Protein AF-A0AAN9F0C2-F1 (afdb_monomer_lite)

Secondary structure (DSSP, 8-state):
-----TTT---EE---EEEEETTEEEEEEEEETTEEEEEEEEEEEEE-SS-EEEEEE--EEEEETTS-EEEESS--SEEE-TTS-EEEEEEEETTTEEEEEES----SS--GGGGTT-EEEEEPPPPPSS--TT---HHHHHHT---TTTGGGS-TT-GGG-HHHHHHHTT-HHHHHHHHHHHHHHHHHS-S--------S-HHHHHHHHHHH--

Organism: Crotalaria pallida (NCBI:txid3830)

Radius of gyration: 21.46 Å; chains: 1; bounding box: 52×44×52 Å

Sequence (215 aa):
MHVWMGRTIHMEYHNLREVSHHPMIVACHCEGTGWKFWGDSNLKSKFWGRSIQLDPVGTLTLEFDDGEVFEWSKVHGVVLDRNSKTASTLFGKWDESMHFVNGDYSGKGKGHESLSEAHLLWKRSKPPTDPTRYNFTCFAITLNELTPGLKEKLPPTDSRLRPDQRYLENGEFEMANSEKLRLEQRQRQVPITFSISCFVGSEDARERLATTVVF

InterPro domains:
  IPR000648 Oxysterol-binding protein [PF01237] (74-189)
  IPR000648 Oxysterol-binding protein [PTHR10972] (74-189)
  IPR037239 Oxysterol-binding protein superfamily [SSF144000] (19-190)

pLDDT: mean 77.08, std 22.05, range [22.72, 97.44]

Structure (mmCIF, N/CA/C/O backbone):
data_AF-A0AAN9F0C2-F1
#
_entry.id   AF-A0AAN9F0C2-F1
#
loop_
_atom_site.group_PDB
_atom_site.id
_atom_site.type_symbol
_atom_site.label_atom_id
_atom_site.label_alt_id
_atom_site.label_comp_id
_atom_site.label_asym_id
_atom_site.label_entity_id
_atom_site.label_seq_id
_atom_site.pdbx_PDB_ins_code
_atom_site.Cartn_x
_atom_site.Cartn_y
_atom_site.Cartn_z
_atom_site.occupancy
_atom_site.B_iso_or_equiv
_atom_site.auth_seq_id
_atom_site.auth_comp_id
_atom_site.auth_asym_id
_atom_site.auth_atom_id
_atom_site.pdbx_PDB_model_num
ATOM 1 N N . MET A 1 1 ? -17.430 -4.188 -4.008 1.00 25.91 1 MET A N 1
ATOM 2 C CA . MET A 1 1 ? -17.839 -2.807 -4.366 1.00 25.91 1 MET A CA 1
ATOM 3 C C . MET A 1 1 ? -16.783 -2.287 -5.319 1.00 25.91 1 MET A C 1
ATOM 5 O O . MET A 1 1 ? -15.613 -2.330 -4.972 1.00 25.91 1 MET A O 1
ATOM 9 N N . HIS A 1 2 ? -17.188 -1.928 -6.536 1.00 23.70 2 HIS A N 1
ATOM 10 C CA . HIS A 1 2 ? -16.299 -1.634 -7.659 1.00 23.70 2 HIS A CA 1
ATOM 11 C C . HIS A 1 2 ? -15.695 -0.233 -7.493 1.00 23.70 2 HIS A C 1
ATOM 13 O O . HIS A 1 2 ? -16.384 0.760 -7.719 1.00 23.70 2 HIS A O 1
ATOM 19 N N . VAL A 1 3 ? -14.427 -0.137 -7.092 1.00 24.52 3 VAL A N 1
ATOM 20 C CA . VAL A 1 3 ? -13.693 1.134 -7.139 1.00 24.52 3 VAL A CA 1
ATOM 21 C C . VAL A 1 3 ? -13.088 1.253 -8.534 1.00 24.52 3 VAL A C 1
ATOM 23 O O . VAL A 1 3 ? -12.069 0.644 -8.837 1.00 24.52 3 VAL A O 1
ATOM 26 N N . TRP A 1 4 ? -13.752 2.004 -9.412 1.00 22.72 4 TRP A N 1
ATOM 27 C CA . TRP A 1 4 ? -13.227 2.324 -10.736 1.00 22.72 4 TRP A CA 1
ATOM 28 C C . TRP A 1 4 ? -12.224 3.475 -10.613 1.00 22.72 4 TRP A C 1
ATOM 30 O O . TRP A 1 4 ? -12.612 4.619 -10.387 1.00 22.72 4 TRP A O 1
ATOM 40 N N . MET A 1 5 ? -10.937 3.198 -10.810 1.00 26.45 5 MET A N 1
ATOM 41 C CA . MET A 1 5 ? -9.984 4.219 -11.251 1.00 26.45 5 MET A CA 1
ATOM 42 C C . MET A 1 5 ? -9.376 3.818 -12.591 1.00 26.45 5 MET A C 1
ATOM 44 O O . MET A 1 5 ? -9.261 2.637 -12.910 1.00 26.45 5 MET A O 1
ATOM 48 N N . GLY A 1 6 ? -9.094 4.844 -13.398 1.00 27.98 6 GLY A N 1
ATOM 49 C CA . GLY A 1 6 ? -8.766 4.773 -14.818 1.00 27.98 6 GLY A CA 1
ATOM 50 C C . GLY A 1 6 ? -7.901 3.576 -15.208 1.00 27.98 6 GLY A C 1
ATOM 51 O O . GLY A 1 6 ? -6.781 3.439 -14.737 1.00 27.98 6 GLY A O 1
ATOM 52 N N . ARG A 1 7 ? -8.451 2.771 -16.128 1.00 24.88 7 ARG A N 1
ATOM 53 C CA . ARG A 1 7 ? -7.881 1.543 -16.705 1.00 24.88 7 ARG A CA 1
ATOM 54 C C . ARG A 1 7 ? -7.630 0.440 -15.662 1.00 24.88 7 ARG A C 1
ATOM 56 O O . ARG A 1 7 ? -6.527 0.241 -15.183 1.00 24.88 7 ARG A O 1
ATOM 63 N N . THR A 1 8 ? -8.715 -0.285 -15.384 1.00 25.94 8 THR A N 1
ATOM 64 C CA . THR A 1 8 ? -8.767 -1.691 -14.942 1.00 25.94 8 THR A CA 1
ATOM 65 C C . THR A 1 8 ? -7.824 -2.080 -13.801 1.00 25.94 8 THR A C 1
ATOM 67 O O . THR A 1 8 ? -6.959 -2.932 -13.960 1.00 25.94 8 THR A O 1
ATOM 70 N N . ILE A 1 9 ? -8.042 -1.521 -12.610 1.00 28.14 9 ILE A N 1
ATOM 71 C CA . ILE A 1 9 ? -7.587 -2.154 -11.367 1.00 28.14 9 ILE A CA 1
ATOM 72 C C . ILE A 1 9 ? -8.821 -2.420 -10.515 1.00 28.14 9 ILE A C 1
ATOM 74 O O . ILE A 1 9 ? -9.332 -1.550 -9.813 1.00 28.14 9 ILE A O 1
ATOM 78 N N . HIS A 1 10 ? -9.323 -3.642 -10.624 1.00 26.38 10 HIS A N 1
ATOM 79 C CA . HIS A 1 10 ? -10.374 -4.157 -9.768 1.00 26.38 10 HIS A CA 1
ATOM 80 C C . HIS A 1 10 ? -9.726 -4.630 -8.461 1.00 26.38 10 HIS A C 1
ATOM 82 O O . HIS A 1 10 ? -9.402 -5.799 -8.328 1.00 26.38 10 HIS A O 1
ATOM 88 N N . MET A 1 11 ? -9.455 -3.719 -7.517 1.00 32.12 11 MET A N 1
ATOM 89 C CA . MET A 1 11 ? -8.943 -4.128 -6.203 1.00 32.12 11 MET A CA 1
ATOM 90 C C . MET A 1 11 ? -10.105 -4.543 -5.312 1.00 32.12 11 MET A C 1
ATOM 92 O O . MET A 1 11 ? -10.707 -3.721 -4.619 1.00 32.12 11 MET A O 1
ATOM 96 N N . GLU A 1 12 ? -10.419 -5.832 -5.313 1.00 33.75 12 GLU A N 1
ATOM 97 C CA . GLU A 1 12 ? -11.108 -6.412 -4.173 1.00 33.75 12 GLU A CA 1
ATOM 98 C C . GLU A 1 12 ? -10.042 -6.695 -3.110 1.00 33.75 12 GLU A C 1
ATOM 100 O O . GLU A 1 12 ? -9.182 -7.554 -3.280 1.00 33.75 12 GLU A O 1
ATOM 105 N N . TYR A 1 13 ? -10.039 -5.907 -2.029 1.00 39.66 13 TYR A N 1
ATOM 106 C CA . TYR A 1 13 ? -9.188 -6.158 -0.864 1.00 39.66 13 TYR A CA 1
ATOM 107 C C . TYR A 1 13 ? -9.582 -7.507 -0.273 1.00 39.66 13 TYR A C 1
ATOM 109 O O . TYR A 1 13 ? -10.511 -7.581 0.531 1.00 39.66 13 TYR A O 1
ATOM 117 N N . HIS A 1 14 ? -8.936 -8.579 -0.721 1.00 40.09 14 HIS A N 1
ATOM 118 C CA . HIS A 1 14 ? -9.373 -9.909 -0.346 1.00 40.09 14 HIS A CA 1
ATOM 119 C C . HIS A 1 14 ? -8.949 -10.267 1.069 1.00 40.09 14 HIS A C 1
ATOM 121 O O . HIS A 1 14 ? -9.809 -10.760 1.783 1.00 40.09 14 HIS A O 1
ATOM 127 N N . ASN A 1 15 ? -7.749 -9.934 1.564 1.00 51.88 15 ASN A N 1
ATOM 128 C CA . ASN A 1 15 ? -7.418 -10.181 2.979 1.00 51.88 15 ASN A CA 1
ATOM 129 C C . ASN A 1 15 ? -6.206 -9.365 3.475 1.00 51.88 15 ASN A C 1
ATOM 131 O O . ASN A 1 15 ? -5.077 -9.831 3.370 1.00 51.88 15 ASN A O 1
ATOM 135 N N . LEU A 1 16 ? -6.420 -8.186 4.072 1.00 51.66 16 LEU A N 1
ATOM 136 C CA . LEU A 1 16 ? -5.431 -7.550 4.962 1.00 51.66 16 LEU A CA 1
ATOM 137 C C . LEU A 1 16 ? -5.718 -7.990 6.398 1.00 51.66 16 LEU A C 1
ATOM 139 O O . LEU A 1 16 ? -6.805 -7.716 6.910 1.00 51.66 16 LEU A O 1
ATOM 143 N N . ARG A 1 17 ? -4.783 -8.691 7.046 1.00 57.16 17 ARG A N 1
ATOM 144 C CA . ARG A 1 17 ? -4.973 -9.204 8.414 1.00 57.16 17 ARG A CA 1
ATOM 145 C C . ARG A 1 17 ? -3.691 -9.130 9.229 1.00 57.16 17 ARG A C 1
ATOM 147 O O . ARG A 1 17 ? -2.612 -9.424 8.726 1.00 57.16 17 ARG A O 1
ATOM 154 N N . GLU A 1 18 ? -3.834 -8.796 10.505 1.00 65.25 18 GLU A N 1
ATOM 155 C CA . GLU A 1 18 ? -2.810 -9.075 11.513 1.00 65.25 18 GLU A CA 1
ATOM 156 C C . GLU A 1 18 ? -2.773 -10.593 11.746 1.00 65.25 18 GLU A C 1
ATOM 158 O O . GLU A 1 18 ? -3.797 -11.197 12.070 1.00 65.25 18 GLU A O 1
ATOM 163 N N . VAL A 1 19 ? -1.614 -11.210 11.514 1.00 60.88 19 VAL A N 1
ATOM 164 C CA . VAL A 1 19 ? -1.396 -12.663 11.639 1.00 60.88 19 VAL A CA 1
ATOM 165 C C . VAL A 1 19 ? -0.535 -13.026 12.847 1.00 60.88 19 VAL A C 1
ATOM 167 O O . VAL A 1 19 ? -0.581 -14.162 13.305 1.00 60.88 19 VAL A O 1
ATOM 170 N N . SER A 1 20 ? 0.212 -12.065 13.393 1.00 59.06 20 SER A N 1
ATOM 171 C CA . SER A 1 20 ? 0.917 -12.204 14.666 1.00 59.06 20 SER A CA 1
ATOM 172 C C . SER A 1 20 ? 0.945 -10.866 15.392 1.00 59.06 20 SER A C 1
ATOM 174 O O . SER A 1 20 ? 1.029 -9.818 14.753 1.00 59.06 20 SER A O 1
ATOM 176 N N . HIS A 1 21 ? 0.860 -10.917 16.721 1.00 61.59 21 HIS A N 1
ATOM 177 C CA . HIS A 1 21 ? 0.874 -9.742 17.590 1.00 61.59 21 HIS A CA 1
ATOM 178 C C . HIS A 1 21 ? 2.271 -9.487 18.187 1.00 61.59 21 HIS A C 1
ATOM 180 O O . HIS A 1 21 ? 2.620 -8.355 18.510 1.00 61.59 21 HIS A O 1
ATOM 186 N N . HIS A 1 22 ? 3.085 -10.535 18.364 1.00 64.75 22 HIS A N 1
ATOM 187 C CA . HIS A 1 22 ? 4.411 -10.468 18.993 1.00 64.75 22 HIS A CA 1
ATOM 188 C C . HIS A 1 22 ? 5.385 -11.428 18.285 1.00 64.75 22 HIS A C 1
ATOM 190 O O . HIS A 1 22 ? 5.549 -12.562 18.729 1.00 64.75 22 HIS A O 1
ATOM 196 N N . PRO A 1 23 ? 6.062 -10.995 17.206 1.00 67.25 23 PRO A N 1
ATOM 197 C CA . PRO A 1 23 ? 6.067 -9.640 16.644 1.00 67.25 23 PRO A CA 1
ATOM 198 C C . PRO A 1 23 ? 4.796 -9.308 15.844 1.00 67.25 23 PRO A C 1
ATOM 200 O O . PRO A 1 23 ? 4.126 -10.204 15.349 1.00 67.25 23 PRO A O 1
ATOM 203 N N . MET A 1 24 ? 4.490 -8.018 15.683 1.00 70.12 24 MET A N 1
ATOM 204 C CA . MET A 1 24 ? 3.384 -7.557 14.835 1.00 70.12 24 MET A CA 1
ATOM 205 C C . MET A 1 24 ? 3.662 -7.897 13.367 1.00 70.12 24 MET A C 1
ATOM 207 O O . MET A 1 24 ? 4.549 -7.305 12.755 1.00 70.12 24 MET A O 1
ATOM 211 N N . ILE A 1 25 ? 2.904 -8.828 12.795 1.00 75.25 25 ILE A N 1
ATOM 212 C CA . ILE A 1 25 ? 3.009 -9.205 11.382 1.00 75.25 25 ILE A CA 1
ATOM 213 C C . ILE A 1 25 ? 1.648 -9.008 10.733 1.00 75.25 25 ILE A C 1
ATOM 215 O O . ILE A 1 25 ? 0.633 -9.513 11.216 1.00 75.25 25 ILE A O 1
ATOM 219 N N . VAL A 1 26 ? 1.641 -8.284 9.619 1.00 77.88 26 VAL A N 1
ATOM 220 C CA . VAL A 1 26 ? 0.474 -8.101 8.761 1.00 77.88 26 VAL A CA 1
ATOM 221 C C . VAL A 1 26 ? 0.713 -8.856 7.465 1.00 77.88 26 VAL A C 1
ATOM 223 O O . VAL A 1 26 ? 1.760 -8.697 6.848 1.00 77.88 26 VAL A O 1
ATOM 226 N N . ALA A 1 27 ? -0.263 -9.650 7.043 1.00 79.19 27 ALA A N 1
ATOM 227 C CA . ALA A 1 27 ? -0.275 -10.283 5.732 1.00 79.19 27 ALA A CA 1
ATOM 228 C C . ALA A 1 27 ? -1.315 -9.604 4.837 1.00 79.19 27 ALA A C 1
ATOM 230 O O . ALA A 1 27 ? -2.378 -9.177 5.307 1.00 79.19 27 ALA A O 1
ATOM 231 N N . CYS A 1 28 ? -1.008 -9.515 3.547 1.00 82.31 28 CYS A N 1
ATOM 232 C CA . CYS A 1 28 ? -1.902 -8.989 2.530 1.00 82.31 28 CYS A CA 1
ATOM 233 C C . CYS A 1 28 ? -1.986 -9.931 1.330 1.00 82.31 28 CYS A C 1
ATOM 235 O O . CYS A 1 28 ? -1.020 -10.608 0.978 1.00 82.31 28 CYS A O 1
ATOM 237 N N . HIS A 1 29 ? -3.161 -9.952 0.711 1.00 82.94 29 HIS A N 1
ATOM 238 C CA . HIS A 1 29 ? -3.404 -10.622 -0.555 1.00 82.94 29 HIS A CA 1
ATOM 239 C C . HIS A 1 29 ? -4.426 -9.821 -1.359 1.00 82.94 29 HIS A C 1
ATOM 241 O O . HIS A 1 29 ? -5.515 -9.506 -0.859 1.00 82.94 29 HIS A O 1
ATOM 247 N N . CYS A 1 30 ? -4.059 -9.502 -2.593 1.00 84.00 30 CYS A N 1
ATOM 248 C CA . CYS A 1 30 ? -4.835 -8.730 -3.546 1.00 84.00 30 CYS A CA 1
ATOM 249 C C . CYS A 1 30 ? -4.768 -9.427 -4.903 1.00 84.00 30 CYS A C 1
ATOM 251 O O . CYS A 1 30 ? -3.703 -9.856 -5.334 1.00 84.00 30 CYS A O 1
ATOM 253 N N . GLU A 1 31 ? -5.891 -9.486 -5.600 1.00 83.31 31 GLU A N 1
ATOM 254 C CA . GLU A 1 31 ? -5.949 -9.972 -6.976 1.00 83.31 31 GLU A CA 1
ATOM 255 C C . GLU A 1 31 ? -6.538 -8.875 -7.852 1.00 83.31 31 GLU A C 1
ATOM 257 O O . GLU A 1 31 ? -7.359 -8.071 -7.399 1.00 83.31 31 GLU A O 1
ATOM 262 N N . GLY A 1 32 ? -6.114 -8.839 -9.107 1.00 86.25 32 GLY A N 1
ATOM 263 C CA . GLY A 1 32 ? -6.699 -7.991 -10.127 1.00 86.25 32 GLY A CA 1
ATOM 264 C C . GLY A 1 32 ? -6.694 -8.686 -11.480 1.00 86.25 32 GLY A C 1
ATOM 265 O O . GLY A 1 32 ? -6.323 -9.846 -11.621 1.00 86.25 32 GLY A O 1
ATOM 266 N N . THR A 1 33 ? -7.144 -7.976 -12.509 1.00 90.62 33 THR A N 1
ATOM 267 C CA . THR A 1 33 ? -7.162 -8.525 -13.867 1.00 90.62 33 THR A CA 1
ATOM 268 C C . THR A 1 33 ? -5.733 -8.690 -14.379 1.00 90.62 33 THR A C 1
ATOM 270 O O . THR A 1 33 ? -5.067 -7.686 -14.628 1.00 90.62 33 THR A O 1
ATOM 273 N N . GLY A 1 34 ? -5.281 -9.931 -14.568 1.00 92.00 34 GLY A N 1
ATOM 274 C CA . GLY A 1 34 ? -3.953 -10.223 -15.107 1.00 92.00 34 GLY A CA 1
ATOM 275 C C . GLY A 1 34 ? -2.844 -10.385 -14.069 1.00 92.00 34 GLY A C 1
ATOM 276 O O . GLY A 1 34 ? -1.694 -10.544 -14.473 1.00 92.00 34 GLY A O 1
ATOM 277 N N . TRP A 1 35 ? -3.140 -10.251 -12.769 1.00 91.38 35 TRP A N 1
ATOM 278 C CA . TRP A 1 35 ? -2.108 -10.256 -11.733 1.00 91.38 35 TRP A CA 1
ATOM 279 C C . TRP A 1 35 ? -2.625 -10.632 -10.340 1.00 91.38 35 TRP A C 1
ATOM 281 O O . TRP A 1 35 ? -3.773 -10.367 -9.970 1.00 91.38 35 TRP A O 1
ATOM 291 N N . LYS A 1 36 ? -1.717 -11.172 -9.528 1.00 90.88 36 LYS A N 1
ATOM 292 C CA . LYS A 1 36 ? -1.890 -11.455 -8.101 1.00 90.88 36 LYS A CA 1
ATOM 293 C C . LYS A 1 36 ? -0.747 -10.834 -7.318 1.00 90.88 36 LYS A C 1
ATOM 295 O O . LYS A 1 36 ? 0.401 -10.870 -7.743 1.00 90.88 36 LYS A O 1
ATOM 300 N N . PHE A 1 37 ? -1.061 -10.266 -6.166 1.00 90.25 37 PHE A N 1
ATOM 301 C CA . PHE A 1 37 ? -0.097 -9.622 -5.288 1.00 90.25 37 PHE A CA 1
ATOM 302 C C . PHE A 1 37 ? -0.299 -10.097 -3.858 1.00 90.25 37 PHE A C 1
ATOM 304 O O . PHE A 1 37 ? -1.412 -10.055 -3.328 1.00 90.25 37 PHE A O 1
ATOM 311 N N . TRP A 1 38 ? 0.779 -10.490 -3.198 1.00 90.44 38 TRP A N 1
ATOM 312 C CA . TRP A 1 38 ? 0.740 -10.845 -1.788 1.00 90.44 38 TRP A CA 1
ATOM 313 C C . TRP A 1 38 ? 2.047 -10.500 -1.100 1.00 90.44 38 TRP A C 1
ATOM 315 O O . TRP A 1 38 ? 3.073 -10.243 -1.724 1.00 90.44 38 TRP A O 1
ATOM 325 N N . GLY A 1 39 ? 1.999 -10.489 0.222 1.00 88.19 39 GLY A N 1
ATOM 326 C CA . GLY A 1 39 ? 3.192 -10.304 1.021 1.00 88.19 39 GLY A CA 1
ATOM 327 C C . GLY A 1 39 ? 2.876 -10.193 2.494 1.00 88.19 39 GLY A C 1
ATOM 328 O O . GLY A 1 39 ? 1.743 -9.904 2.899 1.00 88.19 39 GLY A O 1
ATOM 329 N N . ASP A 1 40 ? 3.905 -10.412 3.288 1.00 83.00 40 ASP A N 1
ATOM 330 C CA . ASP A 1 40 ? 3.922 -10.130 4.710 1.00 83.00 40 ASP A CA 1
ATOM 331 C C . ASP A 1 40 ? 4.740 -8.866 4.985 1.00 83.00 40 ASP A C 1
ATOM 333 O O . ASP A 1 40 ? 5.637 -8.489 4.230 1.00 83.00 40 ASP A O 1
ATOM 337 N N . SER A 1 41 ? 4.404 -8.178 6.070 1.00 80.38 41 SER A N 1
ATOM 338 C CA . SER A 1 41 ? 5.172 -7.045 6.559 1.00 80.38 41 SER A CA 1
ATOM 339 C C . SER A 1 41 ? 5.127 -6.984 8.079 1.00 80.38 41 SER A C 1
ATOM 341 O O . SER A 1 41 ? 4.071 -7.023 8.709 1.00 80.38 41 SER A O 1
ATOM 343 N N . ASN A 1 42 ? 6.300 -6.784 8.659 1.00 84.81 42 ASN A N 1
ATOM 344 C CA . ASN A 1 42 ? 6.546 -6.397 10.037 1.00 84.81 42 ASN A CA 1
ATOM 345 C C . ASN A 1 42 ? 7.172 -4.994 10.041 1.00 84.81 42 ASN A C 1
ATOM 347 O O . ASN A 1 42 ? 7.920 -4.641 9.131 1.00 84.81 42 ASN A O 1
ATOM 351 N N . LEU A 1 43 ? 6.888 -4.187 11.059 1.00 85.88 43 LEU A N 1
ATOM 352 C CA . LEU A 1 43 ? 7.473 -2.859 11.213 1.00 85.88 43 LEU A CA 1
ATOM 353 C C . LEU A 1 43 ? 8.393 -2.839 12.430 1.00 85.88 43 LEU A C 1
ATOM 355 O O . LEU A 1 43 ? 7.935 -2.831 13.572 1.00 85.88 43 LEU A O 1
ATOM 359 N N . LYS A 1 44 ? 9.706 -2.789 12.194 1.00 88.75 44 LYS A N 1
ATOM 360 C CA . LYS A 1 44 ? 10.677 -2.601 13.275 1.00 88.75 44 LYS A CA 1
ATOM 361 C C . LYS A 1 44 ? 10.862 -1.112 13.527 1.00 88.75 44 LYS A C 1
ATOM 363 O O . LYS A 1 44 ? 11.131 -0.352 12.604 1.00 88.75 44 LYS A O 1
ATOM 368 N N . SER A 1 45 ? 10.738 -0.692 14.782 1.00 90.69 45 SER A N 1
ATOM 369 C CA . SER A 1 45 ? 10.942 0.703 15.176 1.00 90.69 45 SER A CA 1
ATOM 370 C C . SER A 1 45 ? 12.160 0.858 16.080 1.00 90.69 45 SER A C 1
ATOM 372 O O . SER A 1 45 ? 12.296 0.118 17.056 1.00 90.69 45 SER A O 1
ATOM 374 N N . LYS A 1 46 ? 12.998 1.865 15.821 1.00 93.88 46 LYS A N 1
ATOM 375 C CA . LYS A 1 46 ? 14.109 2.250 16.700 1.00 93.88 46 LYS A CA 1
ATOM 376 C C . LYS A 1 46 ? 14.080 3.746 16.985 1.00 93.88 46 LYS A C 1
ATOM 378 O O . LYS A 1 46 ? 14.134 4.562 16.070 1.00 93.88 46 LYS A O 1
ATOM 383 N N . PHE A 1 47 ? 14.017 4.109 18.263 1.00 94.19 47 PHE A N 1
ATOM 384 C CA . PHE A 1 47 ? 14.067 5.504 18.691 1.00 94.19 47 PHE A CA 1
ATOM 385 C C . PHE A 1 47 ? 15.511 5.955 18.929 1.00 94.19 47 PHE A C 1
ATOM 387 O O . PHE A 1 47 ? 16.251 5.339 19.692 1.00 94.19 47 PHE A O 1
ATOM 394 N N . TRP A 1 48 ? 15.892 7.058 18.292 1.00 93.06 48 TRP A N 1
ATOM 395 C CA . TRP A 1 48 ? 17.221 7.672 18.349 1.00 93.06 48 TRP A CA 1
ATOM 396 C C . TRP A 1 48 ? 17.203 9.014 19.107 1.00 93.06 48 TRP A C 1
ATOM 398 O O . TRP A 1 48 ? 17.982 9.921 18.821 1.00 93.06 48 TRP A O 1
ATOM 408 N N . GLY A 1 49 ? 16.262 9.196 20.038 1.00 95.19 49 GLY A N 1
ATOM 409 C CA . GLY A 1 49 ? 16.117 10.412 20.846 1.00 95.19 49 GLY A CA 1
ATOM 410 C C . GLY A 1 49 ? 15.374 11.552 20.143 1.00 95.19 49 GLY A C 1
ATOM 411 O O . GLY A 1 49 ? 14.433 12.107 20.699 1.00 95.19 49 GLY A O 1
ATOM 412 N N . ARG A 1 50 ? 15.762 11.906 18.912 1.00 96.06 50 ARG A N 1
ATOM 413 C CA . ARG A 1 50 ? 15.079 12.950 18.111 1.00 96.06 50 ARG A CA 1
ATOM 414 C C . ARG A 1 50 ? 14.299 12.412 16.918 1.00 96.06 50 ARG A C 1
ATOM 416 O O . ARG A 1 50 ? 13.534 13.147 16.302 1.00 96.06 50 ARG A O 1
ATOM 423 N N . SER A 1 51 ? 14.505 11.149 16.573 1.00 96.62 51 SER A N 1
ATOM 424 C CA . SER A 1 51 ? 13.905 10.527 15.398 1.00 96.62 51 SER A CA 1
ATOM 425 C C . SER A 1 51 ? 13.521 9.094 15.718 1.00 96.62 51 SER A C 1
ATOM 427 O O . SER A 1 51 ? 14.173 8.433 16.528 1.00 96.62 51 SER A O 1
ATOM 429 N N . ILE A 1 52 ? 12.463 8.616 15.075 1.00 95.56 52 ILE A N 1
ATOM 430 C CA . ILE A 1 52 ? 12.081 7.208 15.084 1.00 95.56 52 ILE A CA 1
ATOM 431 C C . ILE A 1 52 ? 12.398 6.674 13.693 1.00 95.56 52 ILE A C 1
ATOM 433 O O . ILE A 1 52 ? 11.887 7.185 12.700 1.00 95.56 52 ILE A O 1
ATOM 437 N N . GLN A 1 53 ? 13.268 5.675 13.629 1.00 93.75 53 GLN A N 1
ATOM 438 C CA . GLN A 1 53 ? 13.493 4.893 12.425 1.00 93.75 53 GLN A CA 1
ATOM 439 C C . GLN A 1 53 ? 12.427 3.805 12.359 1.00 93.75 53 GLN A C 1
ATOM 441 O O . GLN A 1 53 ? 12.202 3.109 13.351 1.00 93.75 53 GLN A O 1
ATOM 446 N N . LEU A 1 54 ? 11.776 3.691 11.207 1.00 91.31 54 LEU A N 1
ATOM 447 C CA . LEU A 1 54 ? 10.763 2.690 10.912 1.00 91.31 54 LEU A CA 1
ATOM 448 C C . LEU A 1 54 ? 11.263 1.857 9.733 1.00 91.31 54 LEU A C 1
ATOM 450 O O . LEU A 1 54 ? 11.346 2.362 8.616 1.00 91.31 54 LEU A O 1
ATOM 454 N N . ASP A 1 55 ? 11.612 0.603 9.998 1.00 90.00 55 ASP A N 1
ATOM 455 C CA . ASP A 1 55 ? 12.127 -0.331 9.004 1.00 90.00 55 ASP A CA 1
ATOM 456 C C . ASP A 1 55 ? 11.029 -1.351 8.664 1.00 90.00 55 ASP A C 1
ATOM 458 O O . ASP A 1 55 ? 10.730 -2.223 9.493 1.00 90.00 55 ASP A O 1
ATOM 462 N N . PRO A 1 56 ? 10.397 -1.258 7.479 1.00 88.00 56 PRO A N 1
ATOM 463 C CA . PRO A 1 56 ? 9.522 -2.315 7.002 1.00 88.00 56 PRO A CA 1
ATOM 464 C C . PRO A 1 56 ? 10.369 -3.550 6.677 1.00 88.00 56 PRO A C 1
ATOM 466 O O . PRO A 1 56 ? 11.379 -3.471 5.976 1.00 88.00 56 PRO A O 1
ATOM 469 N N . VAL A 1 57 ? 9.968 -4.695 7.217 1.00 88.62 57 VAL A N 1
ATOM 470 C CA . VAL A 1 57 ? 10.616 -5.990 7.015 1.00 88.62 57 VAL A CA 1
ATOM 471 C C . VAL A 1 57 ? 9.570 -6.953 6.493 1.00 88.62 57 VAL A C 1
ATOM 473 O O . VAL A 1 57 ? 8.585 -7.207 7.175 1.00 88.62 57 VAL A O 1
ATOM 476 N N . GLY A 1 58 ? 9.795 -7.492 5.307 1.00 87.31 58 GLY A N 1
ATOM 477 C CA . GLY A 1 58 ? 8.853 -8.374 4.638 1.00 87.31 58 GLY A CA 1
ATOM 478 C C . GLY A 1 58 ? 9.235 -8.539 3.177 1.00 87.31 58 GLY A C 1
ATOM 479 O O . GLY A 1 58 ? 10.087 -7.796 2.671 1.00 87.31 58 GLY A O 1
ATOM 480 N N . THR A 1 59 ? 8.628 -9.517 2.517 1.00 89.31 59 THR A N 1
ATOM 481 C CA . THR A 1 59 ? 8.788 -9.722 1.076 1.00 89.31 59 THR A CA 1
ATOM 482 C C . THR A 1 59 ? 7.442 -9.525 0.406 1.00 89.31 59 THR A C 1
ATOM 484 O O . THR A 1 59 ? 6.430 -10.066 0.848 1.00 89.31 59 THR A O 1
ATOM 487 N N . LEU A 1 60 ? 7.441 -8.721 -0.651 1.00 91.00 60 LEU A N 1
ATOM 488 C CA . LEU A 1 60 ? 6.291 -8.526 -1.516 1.00 91.00 60 LEU A CA 1
ATOM 489 C C . LEU A 1 60 ? 6.496 -9.335 -2.790 1.00 91.00 60 LEU A C 1
ATOM 491 O O . LEU A 1 60 ? 7.598 -9.336 -3.342 1.00 91.00 60 LEU A O 1
ATOM 495 N N . THR A 1 61 ? 5.429 -9.975 -3.250 1.00 94.06 61 THR A N 1
ATOM 496 C CA . THR A 1 61 ? 5.413 -10.799 -4.453 1.00 94.06 61 THR A CA 1
ATOM 497 C C . THR A 1 61 ? 4.295 -10.333 -5.378 1.00 94.06 61 THR A C 1
ATOM 499 O O . THR A 1 61 ? 3.171 -10.083 -4.939 1.00 94.06 61 THR A O 1
ATOM 502 N N . LEU A 1 62 ? 4.614 -10.212 -6.663 1.00 94.38 62 LEU A N 1
ATOM 503 C CA . LEU A 1 62 ? 3.684 -9.936 -7.751 1.00 94.38 62 LEU A CA 1
ATOM 504 C C . LEU A 1 62 ? 3.839 -11.034 -8.800 1.00 94.38 62 LEU A C 1
ATOM 506 O O . LEU A 1 62 ? 4.934 -11.238 -9.314 1.00 94.38 62 LEU A O 1
ATOM 510 N N . GLU A 1 63 ? 2.748 -11.707 -9.123 1.00 95.06 63 GLU A N 1
ATOM 511 C CA . GLU A 1 63 ? 2.661 -12.715 -10.178 1.00 95.06 63 GLU A CA 1
ATOM 512 C C . GLU A 1 63 ? 1.720 -12.207 -11.268 1.00 95.06 63 GLU A C 1
ATOM 514 O O . GLU A 1 63 ? 0.630 -11.716 -10.964 1.00 95.06 63 GLU A O 1
ATOM 519 N N . PHE A 1 64 ? 2.136 -12.318 -12.526 1.00 95.31 64 PHE A N 1
ATOM 520 C CA . PHE A 1 64 ? 1.295 -12.071 -13.694 1.00 95.31 64 PHE A CA 1
ATOM 521 C C . PHE A 1 64 ? 0.737 -13.386 -14.251 1.00 95.31 64 PHE A C 1
ATOM 523 O O . PHE A 1 64 ? 1.324 -14.453 -14.076 1.00 95.31 64 PHE A O 1
ATOM 530 N N . ASP A 1 65 ? -0.388 -13.314 -14.966 1.00 93.81 65 ASP A N 1
ATOM 531 C CA . ASP A 1 65 ? -1.058 -14.496 -15.540 1.00 93.81 65 ASP A CA 1
ATOM 532 C C . ASP A 1 65 ? -0.207 -15.253 -16.584 1.00 93.81 65 ASP A C 1
ATOM 534 O O . ASP A 1 65 ? -0.500 -16.406 -16.906 1.00 93.81 65 ASP A O 1
ATOM 538 N N . ASP A 1 66 ? 0.840 -14.624 -17.129 1.00 95.56 66 ASP A N 1
ATOM 539 C CA . ASP A 1 66 ? 1.811 -15.255 -18.033 1.00 95.56 66 ASP A CA 1
ATOM 540 C C . ASP A 1 66 ? 2.899 -16.067 -17.301 1.00 95.56 66 ASP A C 1
ATOM 542 O O . ASP A 1 66 ? 3.736 -16.705 -17.946 1.00 95.56 66 ASP A O 1
ATOM 546 N N . GLY A 1 67 ? 2.855 -16.089 -15.967 1.00 93.50 67 GLY A N 1
ATOM 547 C CA . GLY A 1 67 ? 3.783 -16.808 -15.103 1.00 93.50 67 GLY A CA 1
ATOM 548 C C . GLY A 1 67 ? 5.021 -16.005 -14.704 1.00 93.50 67 GLY A C 1
ATOM 549 O O . GLY A 1 67 ? 5.884 -16.555 -14.016 1.00 93.50 67 GLY A O 1
ATOM 550 N N . GLU A 1 68 ? 5.150 -14.734 -15.103 1.00 94.94 68 GLU A N 1
ATOM 551 C CA . GLU A 1 68 ? 6.224 -13.879 -14.596 1.00 94.94 68 GLU A CA 1
ATOM 552 C C . GLU A 1 68 ? 5.994 -13.526 -13.118 1.00 94.94 68 GLU A C 1
ATOM 554 O O . GLU A 1 68 ? 4.938 -13.020 -12.733 1.00 94.94 68 GLU A O 1
ATOM 559 N N . VAL A 1 69 ? 7.011 -13.769 -12.283 1.00 94.75 69 VAL A N 1
ATOM 560 C CA . VAL A 1 69 ? 6.972 -13.514 -10.836 1.00 94.75 69 VAL A CA 1
ATOM 561 C C . VAL A 1 69 ? 8.075 -12.537 -10.444 1.00 94.75 69 VAL A C 1
ATOM 563 O O . VAL A 1 69 ? 9.249 -12.735 -10.760 1.00 94.75 69 VAL A O 1
ATOM 566 N N . PHE A 1 70 ? 7.697 -11.499 -9.704 1.00 93.50 70 PHE A N 1
ATOM 567 C CA . PHE A 1 70 ? 8.586 -10.476 -9.169 1.00 93.50 70 PHE A CA 1
ATOM 568 C C . PHE A 1 70 ? 8.517 -10.480 -7.643 1.00 93.50 70 PHE A C 1
ATOM 570 O O . PHE A 1 70 ? 7.439 -10.345 -7.071 1.00 93.50 70 PHE A O 1
ATOM 577 N N . GLU A 1 71 ? 9.670 -10.572 -6.980 1.00 93.88 71 GLU A N 1
ATOM 578 C CA . GLU A 1 71 ? 9.784 -10.488 -5.520 1.00 93.88 71 GLU A CA 1
ATOM 579 C C . GLU A 1 71 ? 10.706 -9.333 -5.119 1.00 93.88 71 GLU A C 1
ATOM 581 O O . GLU A 1 71 ? 11.779 -9.144 -5.700 1.00 93.88 71 GLU A O 1
ATOM 586 N N . TRP A 1 72 ? 10.312 -8.547 -4.114 1.00 92.56 72 TRP A N 1
ATOM 587 C CA . TRP A 1 72 ? 11.152 -7.463 -3.606 1.00 92.56 72 TRP A CA 1
ATOM 588 C C . TRP A 1 72 ? 10.933 -7.169 -2.120 1.00 92.56 72 TRP A C 1
ATOM 590 O O . TRP A 1 72 ? 9.850 -7.328 -1.564 1.00 92.56 72 TRP A O 1
ATOM 600 N N . SER A 1 73 ? 11.996 -6.678 -1.478 1.00 89.81 73 SER A N 1
ATOM 601 C CA . SER A 1 73 ? 11.983 -6.132 -0.108 1.00 89.81 73 SER A CA 1
ATOM 602 C C . SER A 1 73 ? 12.589 -4.725 -0.026 1.00 89.81 73 SER A C 1
ATOM 604 O O . SER A 1 73 ? 12.537 -4.067 1.013 1.00 89.81 73 SER A O 1
ATOM 606 N N . LYS A 1 74 ? 13.182 -4.242 -1.127 1.00 85.69 74 LYS A N 1
ATOM 607 C CA . LYS A 1 74 ? 13.833 -2.933 -1.243 1.00 85.69 74 LYS A CA 1
ATOM 608 C C . LYS A 1 74 ? 13.570 -2.340 -2.619 1.00 85.69 74 LYS A C 1
ATOM 610 O O . LYS A 1 74 ? 13.383 -3.060 -3.593 1.00 85.69 74 LYS A O 1
ATOM 615 N N . VAL A 1 75 ? 13.581 -1.014 -2.684 1.00 84.75 75 VAL A N 1
ATOM 616 C CA . VAL A 1 75 ? 13.400 -0.272 -3.933 1.00 84.75 75 VAL A CA 1
ATOM 617 C C . VAL A 1 75 ? 14.760 -0.023 -4.577 1.00 84.75 75 VAL A C 1
ATOM 619 O O . VAL A 1 75 ? 15.686 0.456 -3.919 1.00 84.75 75 VAL A O 1
ATOM 622 N N . HIS A 1 76 ? 14.859 -0.311 -5.873 1.00 85.12 76 HIS A N 1
ATOM 623 C CA . HIS A 1 76 ? 16.034 -0.041 -6.697 1.00 85.12 76 HIS A CA 1
ATOM 624 C C . HIS A 1 76 ? 15.692 0.987 -7.780 1.00 85.12 76 HIS A C 1
ATOM 626 O O . HIS A 1 76 ? 14.591 0.989 -8.322 1.00 85.12 76 HIS A O 1
ATOM 632 N N . GLY A 1 77 ? 16.639 1.875 -8.092 1.00 89.19 77 GLY A N 1
ATOM 633 C CA . GLY A 1 77 ? 16.470 2.916 -9.115 1.00 89.19 77 GLY A CA 1
ATOM 634 C C . GLY A 1 77 ? 16.932 2.511 -10.517 1.00 89.19 77 GLY A C 1
ATOM 635 O O . GLY A 1 77 ? 16.981 3.358 -11.398 1.00 89.19 77 GLY A O 1
ATOM 636 N N . VAL A 1 78 ? 17.326 1.256 -10.735 1.00 91.75 78 VAL A N 1
ATOM 637 C CA . VAL A 1 78 ? 17.920 0.789 -11.997 1.00 91.75 78 VAL A CA 1
ATOM 638 C C . VAL A 1 78 ? 17.308 -0.555 -12.372 1.00 91.75 78 VAL A C 1
ATOM 640 O O . VAL A 1 78 ? 17.165 -1.422 -11.512 1.00 91.75 78 VAL A O 1
ATOM 643 N N . VAL A 1 79 ? 16.972 -0.720 -13.649 1.00 92.06 79 VAL A N 1
ATOM 644 C CA . VAL A 1 79 ? 16.527 -1.981 -14.250 1.00 92.06 79 VAL A CA 1
ATOM 645 C C . VAL A 1 79 ? 17.680 -2.550 -15.062 1.00 92.06 79 VAL A C 1
ATOM 647 O O . VAL A 1 79 ? 18.223 -1.874 -15.939 1.00 92.06 79 VAL A O 1
ATOM 650 N N . LEU A 1 80 ? 18.052 -3.791 -14.764 1.00 92.12 80 LEU A N 1
ATOM 651 C CA . LEU A 1 80 ? 19.113 -4.517 -15.452 1.00 92.12 80 LEU A CA 1
ATOM 652 C C . LEU A 1 80 ? 18.510 -5.533 -16.427 1.00 92.12 80 LEU A C 1
ATOM 654 O O . LEU A 1 80 ? 17.455 -6.105 -16.161 1.00 92.12 80 LEU A O 1
ATOM 658 N N . ASP A 1 81 ? 19.188 -5.761 -17.547 1.00 91.50 81 ASP A N 1
ATOM 659 C CA . ASP A 1 81 ? 18.876 -6.854 -18.462 1.00 91.50 81 ASP A CA 1
ATOM 660 C C . ASP A 1 81 ? 19.448 -8.199 -17.966 1.00 91.50 81 ASP A C 1
ATOM 662 O O . ASP A 1 81 ? 20.104 -8.293 -16.925 1.00 91.50 81 ASP A O 1
ATOM 666 N N . ARG A 1 82 ? 19.231 -9.267 -18.746 1.00 91.38 82 ARG A N 1
ATOM 667 C CA . ARG A 1 82 ? 19.730 -10.623 -18.443 1.00 91.38 82 ARG A CA 1
ATOM 668 C C . ARG A 1 82 ? 21.261 -10.723 -18.381 1.00 91.38 82 ARG A C 1
ATOM 670 O O . ARG A 1 82 ? 21.778 -11.687 -17.828 1.00 91.38 82 ARG A O 1
ATOM 677 N N . ASN A 1 83 ? 21.974 -9.751 -18.946 1.00 93.75 83 ASN A N 1
ATOM 678 C CA . ASN A 1 83 ? 23.432 -9.676 -18.966 1.00 93.75 83 ASN A CA 1
ATOM 679 C C . ASN A 1 83 ? 23.973 -8.723 -17.885 1.00 93.75 83 ASN A C 1
ATOM 681 O O . ASN A 1 83 ? 25.146 -8.351 -17.934 1.00 93.75 83 ASN A O 1
ATOM 685 N N . SER A 1 84 ? 23.135 -8.309 -16.926 1.00 91.25 84 SER A N 1
ATOM 686 C CA . SER A 1 84 ? 23.468 -7.338 -15.876 1.00 91.25 84 SER A CA 1
ATOM 687 C C . SER A 1 84 ? 23.862 -5.953 -16.404 1.00 91.25 84 SER A C 1
ATOM 689 O O . SER A 1 84 ? 24.542 -5.195 -15.711 1.00 91.25 84 SER A O 1
ATOM 691 N N . LYS A 1 85 ? 23.443 -5.599 -17.623 1.00 92.44 85 LYS A N 1
ATOM 692 C CA . LYS A 1 85 ? 23.626 -4.259 -18.185 1.00 92.44 85 LYS A CA 1
ATOM 693 C C . LYS A 1 85 ? 22.397 -3.408 -17.885 1.00 92.44 85 LYS A C 1
ATOM 695 O O . LYS A 1 85 ? 21.272 -3.895 -17.948 1.00 92.44 85 LYS A O 1
ATOM 700 N N . THR A 1 86 ? 22.593 -2.124 -17.599 1.00 91.88 86 THR A N 1
ATOM 701 C CA . THR A 1 86 ? 21.480 -1.198 -17.380 1.00 91.88 86 THR A CA 1
ATOM 702 C C . THR A 1 86 ? 20.607 -1.070 -18.623 1.00 91.88 86 THR A C 1
ATOM 704 O O . THR A 1 86 ? 21.024 -0.525 -19.649 1.00 91.88 86 THR A O 1
ATOM 707 N N . ALA A 1 87 ? 19.373 -1.551 -18.503 1.00 92.06 87 ALA A N 1
ATOM 708 C CA . ALA A 1 87 ? 18.330 -1.405 -19.505 1.00 92.06 87 ALA A CA 1
ATOM 709 C C . ALA A 1 87 ? 17.613 -0.059 -19.357 1.00 92.06 87 ALA A C 1
ATOM 711 O O . ALA A 1 87 ? 17.371 0.627 -20.350 1.00 92.06 87 ALA A O 1
ATOM 712 N N . SER A 1 88 ? 17.319 0.349 -18.119 1.00 92.62 88 SER A N 1
ATOM 713 C CA . SER A 1 88 ? 16.637 1.612 -17.827 1.00 92.62 88 SER A CA 1
ATOM 714 C C . SER A 1 88 ? 17.018 2.147 -16.452 1.00 92.62 88 SER A C 1
ATOM 716 O O . SER A 1 88 ? 17.267 1.382 -15.520 1.00 92.62 88 SER A O 1
ATOM 718 N N . THR A 1 89 ? 16.992 3.469 -16.300 1.00 92.56 89 THR A N 1
ATOM 719 C CA . THR A 1 89 ? 17.194 4.138 -15.011 1.00 92.56 89 THR A CA 1
ATOM 720 C C . THR A 1 89 ? 15.924 4.875 -14.594 1.00 92.56 89 THR A C 1
ATOM 722 O O . THR A 1 89 ? 15.360 5.642 -15.375 1.00 92.56 89 THR A O 1
ATOM 725 N N . LEU A 1 90 ? 15.481 4.649 -13.356 1.00 92.81 90 LEU A N 1
ATOM 726 C CA . LEU A 1 90 ? 14.334 5.302 -12.735 1.00 92.81 90 LEU A CA 1
ATOM 727 C C . LEU A 1 90 ? 14.802 6.491 -11.896 1.00 92.81 90 LEU A C 1
ATOM 729 O O . LEU A 1 90 ? 15.784 6.412 -11.158 1.00 92.81 90 LEU A O 1
ATOM 733 N N . PHE A 1 91 ? 14.061 7.590 -11.962 1.00 91.00 91 PHE A N 1
ATOM 734 C CA . PHE A 1 91 ? 14.345 8.790 -11.186 1.00 91.00 91 PHE A CA 1
ATOM 735 C C . PHE A 1 91 ? 13.066 9.574 -10.885 1.00 91.00 91 PHE A C 1
ATOM 737 O O . PHE A 1 91 ? 12.026 9.388 -11.515 1.00 91.00 91 PHE A O 1
ATOM 744 N N . GLY A 1 92 ? 13.139 10.468 -9.903 1.00 91.56 92 GLY A N 1
ATOM 745 C CA . GLY A 1 92 ? 12.012 11.293 -9.484 1.00 91.56 92 GLY A CA 1
ATOM 746 C C . GLY A 1 92 ? 11.933 11.417 -7.972 1.00 91.56 92 GLY A C 1
ATOM 747 O O . GLY A 1 92 ? 12.901 11.140 -7.260 1.00 91.56 92 GLY A O 1
ATOM 748 N N . LYS A 1 93 ? 10.765 11.836 -7.491 1.00 92.94 93 LYS A N 1
ATOM 749 C CA . LYS A 1 93 ? 10.457 11.872 -6.065 1.00 92.94 93 LYS A CA 1
ATOM 750 C C . LYS A 1 93 ? 9.188 11.081 -5.800 1.00 92.94 93 LYS A C 1
ATOM 752 O O . LYS A 1 93 ? 8.166 11.293 -6.455 1.00 92.94 93 LYS A O 1
ATOM 757 N N . TRP A 1 94 ? 9.246 10.216 -4.794 1.00 92.19 94 TRP A N 1
ATOM 758 C CA . TRP A 1 94 ? 8.127 9.375 -4.363 1.00 92.19 94 TRP A CA 1
ATOM 759 C C . TRP A 1 94 ? 6.891 10.189 -3.943 1.00 92.19 94 TRP A C 1
ATOM 761 O O . TRP A 1 94 ? 5.779 9.671 -3.938 1.00 92.19 94 TRP A O 1
ATOM 771 N N . ASP A 1 95 ? 7.067 11.466 -3.598 1.00 93.12 95 ASP A N 1
ATOM 772 C CA . ASP A 1 95 ? 6.012 12.385 -3.189 1.00 93.12 95 ASP A CA 1
ATOM 773 C C . ASP A 1 95 ? 5.515 13.302 -4.325 1.00 93.12 95 ASP A C 1
ATOM 775 O O . ASP A 1 95 ? 4.631 14.128 -4.121 1.00 93.12 95 ASP A O 1
ATOM 779 N N . GLU A 1 96 ? 6.013 13.150 -5.548 1.00 94.56 96 GLU A N 1
ATOM 780 C CA . GLU A 1 96 ? 5.588 13.978 -6.681 1.00 94.56 96 GLU A CA 1
ATOM 781 C C . GLU A 1 96 ? 5.313 13.115 -7.913 1.00 94.56 96 GLU A C 1
ATOM 783 O O . GLU A 1 96 ? 4.174 13.020 -8.381 1.00 94.56 96 GLU A O 1
ATOM 788 N N . SER A 1 97 ? 6.359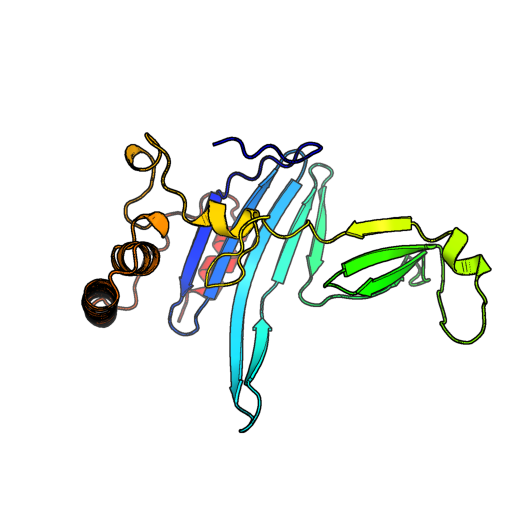 12.486 -8.450 1.00 95.00 97 SER A N 1
ATOM 789 C CA . SER A 1 97 ? 6.297 11.680 -9.668 1.00 95.00 97 SER A CA 1
ATOM 790 C C . SER A 1 97 ? 7.565 10.854 -9.872 1.00 95.00 97 SER A C 1
ATOM 792 O O . SER A 1 97 ? 8.655 11.258 -9.463 1.00 95.00 97 SER A O 1
ATOM 794 N N . MET A 1 98 ? 7.407 9.721 -10.555 1.00 94.44 98 MET A N 1
ATOM 795 C CA . MET A 1 98 ? 8.473 8.811 -10.965 1.00 94.44 98 MET A CA 1
ATOM 796 C C . MET A 1 98 ? 8.517 8.720 -12.486 1.00 94.44 98 MET A C 1
ATOM 798 O O . MET A 1 98 ? 7.480 8.591 -13.140 1.00 94.44 98 MET A O 1
ATOM 802 N N . HIS A 1 99 ? 9.726 8.752 -13.030 1.00 93.38 99 HIS A N 1
ATOM 803 C CA . HIS A 1 99 ? 10.012 8.691 -14.456 1.00 93.38 99 HIS A CA 1
ATOM 804 C C . HIS A 1 99 ? 11.079 7.633 -14.729 1.00 93.38 99 HIS A C 1
ATOM 806 O O . HIS A 1 99 ? 11.824 7.248 -13.823 1.00 93.38 99 HIS A O 1
ATOM 812 N N . PHE A 1 100 ? 11.176 7.194 -15.979 1.00 93.06 100 PHE A N 1
ATOM 813 C CA . PHE A 1 100 ? 12.292 6.382 -16.448 1.00 93.06 100 PHE A CA 1
ATOM 814 C C . PHE A 1 100 ? 12.884 6.924 -17.744 1.00 93.06 100 PHE A C 1
ATOM 816 O O . PHE A 1 100 ? 12.226 7.635 -18.505 1.00 93.06 100 PHE A O 1
ATOM 823 N N . VAL A 1 101 ? 14.137 6.554 -17.984 1.00 92.12 101 VAL A N 1
ATOM 824 C CA . VAL A 1 101 ? 14.840 6.726 -19.256 1.00 92.12 101 VAL A CA 1
ATOM 825 C C . VAL A 1 101 ? 15.544 5.417 -19.608 1.00 92.12 101 VAL A C 1
ATOM 827 O O . VAL A 1 101 ? 15.942 4.663 -18.715 1.00 92.12 101 VAL A O 1
ATOM 830 N N . ASN A 1 102 ? 15.679 5.121 -20.899 1.00 91.00 102 ASN A N 1
ATOM 831 C CA . ASN A 1 102 ? 16.401 3.937 -21.358 1.00 91.00 102 ASN A CA 1
ATOM 832 C C . ASN A 1 102 ? 17.919 4.140 -21.232 1.00 91.00 102 ASN A C 1
ATOM 834 O O . ASN A 1 102 ? 18.443 5.208 -21.542 1.00 91.00 102 ASN A O 1
ATOM 838 N N . GLY A 1 103 ? 18.623 3.094 -20.804 1.00 86.69 103 GLY A N 1
ATOM 839 C CA . GLY A 1 103 ? 20.064 3.095 -20.573 1.00 86.69 103 GLY A CA 1
ATOM 840 C C . GLY A 1 103 ? 20.506 3.726 -19.247 1.00 86.69 103 GLY A C 1
ATOM 841 O O . GLY A 1 103 ? 19.708 3.991 -18.341 1.00 86.69 103 GLY A O 1
ATOM 842 N N . ASP A 1 104 ? 21.821 3.922 -19.132 1.00 79.75 104 ASP A N 1
ATOM 843 C CA . ASP A 1 104 ? 22.474 4.472 -17.943 1.00 79.75 104 ASP A CA 1
ATOM 844 C C . ASP A 1 104 ? 22.280 5.988 -17.829 1.00 79.75 104 ASP A C 1
ATOM 846 O O . ASP A 1 104 ? 22.825 6.772 -18.613 1.00 79.75 104 ASP A O 1
ATOM 850 N N . TYR A 1 105 ? 21.576 6.412 -16.780 1.00 71.00 105 TYR A N 1
ATOM 851 C CA . TYR A 1 105 ? 21.485 7.814 -16.384 1.00 71.00 105 TYR A CA 1
ATOM 852 C C . TYR A 1 105 ? 22.519 8.121 -15.291 1.00 71.00 105 TYR A C 1
ATOM 854 O O . TYR A 1 105 ? 22.214 8.223 -14.102 1.00 71.00 105 TYR A O 1
ATOM 862 N N . SER A 1 106 ? 23.789 8.268 -15.680 1.00 62.88 106 SER A N 1
ATOM 863 C CA . SER A 1 106 ? 24.843 8.736 -14.772 1.00 62.88 106 SER A CA 1
ATOM 864 C C . SER A 1 106 ? 24.774 10.263 -14.652 1.00 62.88 106 SER A C 1
ATOM 866 O O . SER A 1 106 ? 25.364 10.998 -15.449 1.00 62.88 106 SER A O 1
ATOM 868 N N . GLY A 1 107 ? 24.014 10.759 -13.676 1.00 59.09 107 GLY A N 1
ATOM 869 C CA . GLY A 1 107 ? 23.810 12.186 -13.424 1.00 59.09 107 GLY A CA 1
ATOM 870 C C . GLY A 1 107 ? 25.076 12.928 -12.982 1.00 59.09 107 GLY A C 1
ATOM 871 O O . GLY A 1 107 ? 25.219 13.236 -11.806 1.00 59.09 107 GLY A O 1
ATOM 872 N N . LYS A 1 108 ? 25.977 13.243 -13.920 1.00 47.44 108 LYS A N 1
ATOM 873 C CA . LYS A 1 108 ? 26.963 14.337 -13.857 1.00 47.44 108 LYS A CA 1
ATOM 874 C C . LYS A 1 108 ? 27.297 14.785 -15.289 1.00 47.44 108 LYS A C 1
ATOM 876 O O . LYS A 1 108 ? 28.266 14.317 -15.870 1.00 47.44 108 LYS A O 1
ATOM 881 N N . GLY A 1 109 ? 26.492 15.680 -15.868 1.00 51.69 109 GLY A N 1
ATOM 882 C CA . GLY A 1 109 ? 26.935 16.485 -17.021 1.00 51.69 109 GLY A CA 1
ATOM 883 C C . GLY A 1 109 ? 26.188 16.351 -18.352 1.00 51.69 109 GLY A C 1
ATOM 884 O O . GLY A 1 109 ? 26.632 16.963 -19.317 1.00 51.69 109 GLY A O 1
ATOM 885 N N . LYS A 1 110 ? 25.062 15.634 -18.447 1.00 53.34 110 LYS A N 1
ATOM 886 C CA . LYS A 1 110 ? 24.215 15.686 -19.654 1.00 53.34 110 LYS A CA 1
ATOM 887 C C . LYS A 1 110 ? 23.024 16.606 -19.408 1.00 53.34 110 LYS A C 1
ATOM 889 O O . LYS A 1 110 ? 22.229 16.367 -18.506 1.00 53.34 110 LYS A O 1
ATOM 894 N N . GLY A 1 111 ? 22.999 17.712 -20.150 1.00 49.72 111 GLY A N 1
ATOM 895 C CA . GLY A 1 111 ? 22.036 18.797 -20.017 1.00 49.72 111 GLY A CA 1
ATOM 896 C C . GLY A 1 111 ? 20.600 18.407 -20.372 1.00 49.72 111 GLY A C 1
ATOM 897 O O . GLY A 1 111 ? 20.284 17.254 -20.650 1.00 49.72 111 GLY A O 1
ATOM 898 N N . HIS A 1 112 ? 19.756 19.435 -20.365 1.00 50.59 112 HIS A N 1
ATOM 899 C CA . HIS A 1 112 ? 18.309 19.492 -20.610 1.00 50.59 112 HIS A CA 1
ATOM 900 C C . HIS A 1 112 ? 17.733 18.552 -21.702 1.00 50.59 112 HIS A C 1
ATOM 902 O O . HIS A 1 112 ? 16.544 18.251 -21.674 1.00 50.59 112 HIS A O 1
ATOM 908 N N . GLU A 1 113 ? 18.545 18.042 -22.631 1.00 53.94 113 GLU A N 1
ATOM 909 C CA . GLU A 1 113 ? 18.135 17.105 -23.687 1.00 53.94 113 GLU A CA 1
ATOM 910 C C . GLU A 1 113 ? 17.746 15.711 -23.160 1.00 53.94 113 GLU A C 1
ATOM 912 O O . GLU A 1 113 ? 16.762 15.143 -23.628 1.00 53.94 113 GLU A O 1
ATOM 917 N N . SER A 1 114 ? 18.415 15.180 -22.126 1.00 54.91 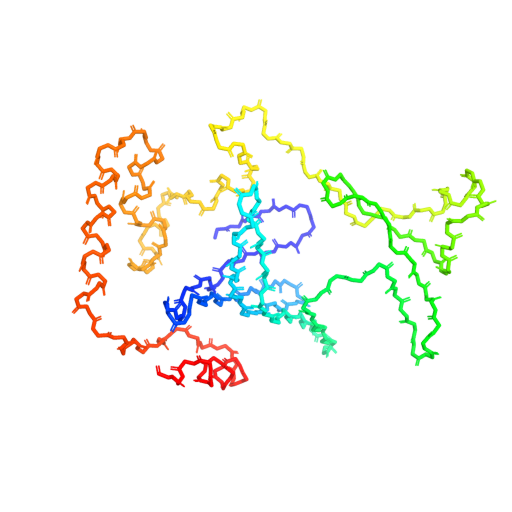114 SER A N 1
ATOM 918 C CA . SER A 1 114 ? 18.120 13.827 -21.602 1.00 54.91 114 SER A CA 1
ATOM 919 C C . SER A 1 114 ? 16.784 13.735 -20.852 1.00 54.91 114 SER A C 1
ATOM 921 O O . SER A 1 114 ? 16.273 12.637 -20.646 1.00 54.91 114 SER A O 1
ATOM 923 N N . LEU A 1 115 ? 16.215 14.872 -20.436 1.00 62.25 115 LEU A N 1
ATOM 924 C CA . LEU A 1 115 ? 14.882 14.932 -19.830 1.00 62.25 115 LEU A CA 1
ATOM 925 C C . LEU A 1 115 ? 13.767 14.928 -20.883 1.00 62.25 115 LEU A C 1
ATOM 927 O O . LEU A 1 115 ? 12.623 14.652 -20.536 1.00 62.25 115 LEU A O 1
ATOM 931 N N . SER A 1 116 ? 14.081 15.216 -22.152 1.00 68.06 116 SER A N 1
ATOM 932 C CA . SER A 1 116 ? 13.085 15.186 -23.230 1.00 68.06 116 SER A CA 1
ATOM 933 C C . SER A 1 116 ? 12.650 13.756 -23.583 1.00 68.06 116 SER A C 1
ATOM 935 O O . SER A 1 116 ? 11.507 13.546 -23.976 1.00 68.06 116 SER A O 1
ATOM 937 N N . GLU A 1 117 ? 13.516 12.768 -23.336 1.00 82.12 117 GLU A N 1
ATOM 938 C CA . GLU A 1 117 ? 13.238 11.331 -23.489 1.00 82.12 117 GLU A CA 1
ATOM 939 C C . GLU A 1 117 ? 12.685 10.669 -22.211 1.00 82.12 117 GLU A C 1
ATOM 941 O O . GLU A 1 117 ? 12.487 9.452 -22.164 1.00 82.12 117 GLU A O 1
ATOM 946 N N . ALA A 1 118 ? 12.447 11.442 -21.149 1.00 90.00 118 ALA A N 1
ATOM 947 C CA . ALA A 1 118 ? 11.922 10.909 -19.901 1.00 90.00 118 ALA A CA 1
ATOM 948 C C . ALA A 1 118 ? 10.451 10.502 -20.049 1.00 90.00 118 ALA A C 1
ATOM 950 O O . ALA A 1 118 ? 9.600 11.296 -20.450 1.00 90.00 118 ALA A O 1
ATOM 951 N N . HIS A 1 119 ? 10.133 9.277 -19.645 1.00 93.12 119 HIS A N 1
ATOM 952 C CA . HIS A 1 119 ? 8.776 8.744 -19.677 1.00 93.12 119 HIS A CA 1
ATOM 953 C C . HIS A 1 119 ? 8.193 8.706 -18.261 1.00 93.12 119 HIS A C 1
ATOM 955 O O . HIS A 1 119 ? 8.822 8.200 -17.331 1.00 93.12 119 HIS A O 1
ATOM 961 N N . LEU A 1 120 ? 6.982 9.242 -18.084 1.00 94.31 120 LEU A N 1
ATOM 962 C CA . LEU A 1 120 ? 6.274 9.239 -16.800 1.00 94.31 120 LEU A CA 1
ATOM 963 C C . LEU A 1 120 ? 5.761 7.827 -16.470 1.00 94.31 120 LEU A C 1
ATOM 965 O O . LEU A 1 120 ? 4.944 7.288 -17.211 1.00 94.31 120 LEU A O 1
ATOM 969 N N . LEU A 1 121 ? 6.191 7.268 -15.335 1.00 94.50 121 LEU A N 1
ATOM 970 C CA . LEU A 1 121 ? 5.693 5.987 -14.808 1.00 94.50 121 LEU A CA 1
ATOM 971 C C . LEU A 1 121 ? 4.530 6.181 -13.843 1.00 94.50 121 LEU A C 1
ATOM 973 O O . LEU A 1 121 ? 3.525 5.480 -13.903 1.00 94.50 121 LEU A O 1
ATOM 977 N N . TRP A 1 122 ? 4.684 7.124 -12.917 1.00 96.12 122 TRP A N 1
ATOM 978 C CA . TRP A 1 122 ? 3.726 7.342 -11.845 1.00 96.12 122 TRP A CA 1
ATOM 979 C C . TRP A 1 122 ? 3.705 8.808 -11.440 1.00 96.12 122 TRP A C 1
ATOM 981 O O . TRP A 1 122 ? 4.734 9.484 -11.429 1.00 96.12 122 TRP A O 1
ATOM 991 N N . LYS A 1 123 ? 2.526 9.299 -11.061 1.00 95.44 123 LYS A N 1
ATOM 992 C CA . LYS A 1 123 ? 2.339 10.648 -10.537 1.00 95.44 123 LYS A CA 1
ATOM 993 C C . LYS A 1 123 ? 1.403 10.620 -9.343 1.00 95.44 123 LYS A C 1
ATOM 995 O O . LYS A 1 123 ? 0.368 9.953 -9.377 1.00 95.44 123 LYS A O 1
ATOM 1000 N N . ARG A 1 124 ? 1.739 11.396 -8.313 1.00 94.62 124 ARG A N 1
ATOM 1001 C CA . ARG A 1 124 ? 0.892 11.577 -7.135 1.00 94.62 124 ARG A CA 1
ATOM 1002 C C . ARG A 1 124 ? -0.500 12.077 -7.544 1.00 94.62 124 ARG A C 1
ATOM 1004 O O . ARG A 1 124 ? -0.637 13.039 -8.303 1.00 94.62 124 ARG A O 1
ATOM 1011 N N . SER A 1 125 ? -1.533 11.447 -6.985 1.00 93.44 125 SER A N 1
ATOM 1012 C CA . SER A 1 125 ? -2.917 11.922 -7.093 1.00 93.44 125 SER A CA 1
ATOM 1013 C C . SER A 1 125 ? -3.098 13.248 -6.360 1.00 93.44 125 SER A C 1
ATOM 1015 O O . SER A 1 125 ? -2.495 13.471 -5.310 1.00 93.44 125 SER A O 1
ATOM 1017 N N . LYS A 1 126 ? -3.950 14.128 -6.895 1.00 90.69 126 LYS A N 1
ATOM 1018 C CA . LYS A 1 126 ? -4.260 15.401 -6.234 1.00 90.69 126 LYS A CA 1
ATOM 1019 C C . LYS A 1 126 ? -4.894 15.135 -4.857 1.00 90.69 126 LYS A C 1
ATOM 1021 O O . LYS A 1 126 ? -5.696 14.203 -4.748 1.00 90.69 126 LYS A O 1
ATOM 1026 N N . PRO A 1 127 ? -4.546 15.920 -3.823 1.00 89.62 127 PRO A N 1
ATOM 1027 C CA . PRO A 1 127 ? -5.216 15.820 -2.533 1.00 89.62 127 PRO A CA 1
ATOM 1028 C C . PRO A 1 127 ? -6.712 16.166 -2.670 1.00 89.62 127 PRO A C 1
ATOM 1030 O O . PRO A 1 127 ? -7.091 16.838 -3.638 1.00 89.62 127 PRO A O 1
ATOM 1033 N N . PRO A 1 128 ? -7.559 15.725 -1.720 1.00 90.81 128 PRO A N 1
ATOM 1034 C CA . PRO A 1 128 ? -8.950 16.159 -1.654 1.00 90.81 128 PRO A CA 1
ATOM 1035 C C . PRO A 1 128 ? -9.057 17.689 -1.640 1.00 90.81 128 PRO A C 1
ATOM 1037 O O . PRO A 1 128 ? -8.190 18.370 -1.091 1.00 90.81 128 PRO A O 1
ATOM 1040 N N . THR A 1 129 ? -10.129 18.229 -2.221 1.00 90.12 129 THR A N 1
ATOM 1041 C CA . THR A 1 129 ? -10.405 19.676 -2.183 1.00 90.12 129 THR A CA 1
ATOM 1042 C C . THR A 1 129 ? -10.655 20.180 -0.766 1.00 90.12 129 THR A C 1
ATOM 1044 O O . THR A 1 129 ? -10.313 21.319 -0.470 1.00 90.12 129 THR A O 1
ATOM 1047 N N . ASP A 1 130 ? -11.229 19.330 0.088 1.00 89.06 130 ASP A N 1
ATOM 1048 C CA . ASP A 1 130 ? -11.448 19.602 1.505 1.00 89.06 130 ASP A CA 1
ATOM 1049 C C . ASP A 1 130 ? -10.548 18.683 2.354 1.00 89.06 130 ASP A C 1
ATOM 1051 O O . ASP A 1 130 ? -10.762 17.463 2.379 1.00 89.06 130 ASP A O 1
ATOM 1055 N N . PRO A 1 131 ? -9.478 19.211 2.976 1.00 86.25 131 PRO A N 1
ATOM 1056 C CA . PRO A 1 131 ? -8.536 18.404 3.736 1.00 86.25 131 PRO A CA 1
ATOM 1057 C C . PRO A 1 131 ? -9.179 17.817 4.993 1.00 86.25 131 PRO A C 1
ATOM 1059 O O . PRO A 1 131 ? -9.781 18.517 5.803 1.00 86.25 131 PRO A O 1
ATOM 1062 N N . THR A 1 132 ? -8.959 16.525 5.225 1.00 86.94 132 THR A N 1
ATOM 1063 C CA . THR A 1 132 ? -9.307 15.917 6.515 1.00 86.94 132 THR A CA 1
ATOM 1064 C C . THR A 1 132 ? -8.372 16.417 7.618 1.00 86.94 132 THR A C 1
ATOM 1066 O O . THR A 1 132 ? -7.222 16.777 7.359 1.00 86.94 132 THR A O 1
ATOM 1069 N N . ARG A 1 133 ? -8.809 16.320 8.882 1.00 87.06 133 ARG A N 1
ATOM 1070 C CA . ARG A 1 133 ? -7.971 16.583 10.072 1.00 87.06 133 ARG A CA 1
ATOM 1071 C C . ARG A 1 133 ? -6.636 15.816 10.059 1.00 87.06 133 ARG A C 1
ATOM 1073 O O . ARG A 1 133 ? -5.677 16.251 10.690 1.00 87.06 133 ARG A O 1
ATOM 1080 N N . TYR A 1 134 ? -6.581 14.687 9.354 1.00 90.31 134 TYR A N 1
ATOM 1081 C CA . TYR A 1 134 ? -5.443 13.769 9.312 1.00 90.31 134 TYR A CA 1
ATOM 1082 C C . TYR A 1 134 ? -4.683 13.790 7.977 1.00 90.31 134 TYR A C 1
ATOM 1084 O O . TYR A 1 134 ? -3.821 12.942 7.759 1.00 90.31 134 TYR A O 1
ATOM 1092 N N . ASN A 1 135 ? -4.978 14.745 7.083 1.00 91.50 135 ASN A N 1
ATOM 1093 C CA . ASN A 1 135 ? -4.345 14.876 5.763 1.00 91.50 135 ASN A CA 1
ATOM 1094 C C . ASN A 1 135 ? -4.422 13.602 4.899 1.00 91.50 135 ASN A C 1
ATOM 1096 O O . ASN A 1 135 ? -3.524 13.308 4.109 1.00 91.50 135 ASN A O 1
ATOM 1100 N N . PHE A 1 136 ? -5.497 12.828 5.047 1.00 91.69 136 PHE A N 1
ATOM 1101 C CA . PHE A 1 136 ? -5.724 11.628 4.251 1.00 91.69 136 PHE A CA 1
ATOM 1102 C C . PHE A 1 136 ? -5.911 11.931 2.762 1.00 91.69 136 PHE A C 1
ATOM 1104 O O . PHE A 1 136 ? -6.507 12.935 2.371 1.00 91.69 136 PHE A O 1
ATOM 1111 N N . THR A 1 137 ? -5.420 11.014 1.925 1.00 91.38 137 THR A N 1
ATOM 1112 C CA . THR A 1 137 ? -5.717 10.995 0.489 1.00 91.38 137 THR A CA 1
ATOM 1113 C C . THR A 1 137 ? -7.173 10.589 0.260 1.00 91.38 137 THR A C 1
ATOM 1115 O O . THR A 1 137 ? -7.768 9.923 1.108 1.00 91.38 137 THR A O 1
ATOM 1118 N N . CYS A 1 138 ? -7.739 10.907 -0.911 1.00 90.12 138 CYS A N 1
ATOM 1119 C CA . CYS A 1 138 ? -9.087 10.442 -1.270 1.00 90.12 138 CYS A CA 1
ATOM 1120 C C . CYS A 1 138 ? -9.219 8.921 -1.120 1.00 90.12 138 CYS A C 1
ATOM 1122 O O . CYS A 1 138 ? -10.213 8.434 -0.602 1.00 90.12 138 CYS A O 1
ATOM 1124 N N . PHE A 1 139 ? -8.182 8.177 -1.514 1.00 88.62 139 PHE A N 1
ATOM 1125 C CA . PHE A 1 139 ? -8.141 6.729 -1.354 1.00 88.62 139 PHE A CA 1
ATOM 1126 C C . PHE A 1 139 ? -8.212 6.305 0.118 1.00 88.62 139 PHE A C 1
ATOM 1128 O O . PHE A 1 139 ? -9.050 5.484 0.478 1.00 88.62 139 PHE A O 1
ATOM 1135 N N . ALA A 1 140 ? -7.389 6.902 0.986 1.00 89.44 140 ALA A N 1
ATOM 1136 C CA . ALA A 1 140 ? -7.366 6.563 2.407 1.00 89.44 140 ALA A CA 1
ATOM 1137 C C . ALA A 1 140 ? -8.711 6.834 3.104 1.00 89.44 140 ALA A C 1
ATOM 1139 O O . ALA A 1 140 ? -9.118 6.042 3.948 1.00 89.44 140 ALA A O 1
ATOM 1140 N N . ILE A 1 141 ? -9.429 7.891 2.706 1.00 88.44 141 ILE A N 1
ATOM 1141 C CA . ILE A 1 141 ? -10.778 8.193 3.216 1.00 88.44 141 ILE A CA 1
ATOM 1142 C C . ILE A 1 141 ? -11.745 7.030 2.941 1.00 88.44 141 ILE A C 1
ATOM 1144 O O . ILE A 1 141 ? -12.508 6.644 3.822 1.00 88.44 141 ILE A O 1
ATOM 1148 N N . THR A 1 142 ? -11.680 6.424 1.751 1.00 89.12 142 THR A N 1
ATOM 1149 C CA . THR A 1 142 ? -12.588 5.325 1.368 1.00 89.12 142 THR A CA 1
ATOM 1150 C C . THR A 1 142 ? -12.317 4.010 2.100 1.00 89.12 142 THR A C 1
ATOM 1152 O O . THR A 1 142 ? -13.189 3.145 2.153 1.00 89.12 142 THR A O 1
ATOM 1155 N N . LEU A 1 143 ? -11.129 3.830 2.693 1.00 87.94 143 LEU A N 1
ATOM 1156 C CA . LEU A 1 143 ? -10.752 2.549 3.299 1.00 87.94 143 LEU A CA 1
ATOM 1157 C C . LEU A 1 143 ? -11.674 2.159 4.458 1.00 87.94 143 LEU A C 1
ATOM 1159 O O . LEU A 1 143 ? -12.022 0.981 4.572 1.00 87.94 143 LEU A O 1
ATOM 1163 N N . ASN A 1 144 ? -12.100 3.130 5.274 1.00 88.50 144 ASN A N 1
ATOM 1164 C CA . ASN A 1 144 ? -12.952 2.881 6.439 1.00 88.50 144 ASN A CA 1
ATOM 1165 C C . ASN A 1 144 ? -14.439 3.227 6.233 1.00 88.50 144 ASN A C 1
ATOM 1167 O O . ASN A 1 144 ? -15.218 3.256 7.192 1.00 88.50 144 ASN A O 1
ATOM 1171 N N . GLU A 1 145 ? -14.850 3.477 4.988 1.00 88.06 145 GLU A N 1
ATOM 1172 C CA . GLU A 1 145 ? -16.242 3.762 4.644 1.00 88.06 145 GLU A CA 1
ATOM 1173 C C . GLU A 1 145 ? -17.117 2.503 4.794 1.00 88.06 145 GLU A C 1
ATOM 1175 O O . GLU A 1 145 ? -16.796 1.431 4.276 1.00 88.06 145 GLU A O 1
ATOM 1180 N N . LEU A 1 146 ? -18.244 2.634 5.503 1.00 86.12 146 LEU A N 1
ATOM 1181 C CA . LEU A 1 146 ? -19.281 1.605 5.610 1.00 86.12 146 LEU A CA 1
ATOM 1182 C C . LEU A 1 146 ? -20.476 1.994 4.744 1.00 86.12 146 LEU A C 1
ATOM 1184 O O . LEU A 1 146 ? -21.356 2.735 5.181 1.00 86.12 146 LEU A O 1
ATOM 1188 N N . THR A 1 147 ? -20.523 1.473 3.521 1.00 85.31 147 THR A N 1
ATOM 1189 C CA . THR A 1 147 ? -21.664 1.701 2.633 1.00 85.31 147 THR A CA 1
ATOM 1190 C C . THR A 1 147 ? -22.883 0.861 3.044 1.00 85.31 147 THR A C 1
ATOM 1192 O O . THR A 1 147 ? -22.731 -0.217 3.635 1.00 85.31 147 THR A O 1
ATOM 1195 N N . PRO A 1 148 ? -24.116 1.322 2.750 1.00 87.75 148 PRO A N 1
ATOM 1196 C CA . PRO A 1 148 ? -25.322 0.539 3.014 1.00 87.75 148 PRO A CA 1
ATOM 1197 C C . PRO A 1 148 ? -25.250 -0.838 2.337 1.00 87.75 148 PRO A C 1
ATOM 1199 O O . PRO A 1 148 ? -24.909 -0.931 1.158 1.00 87.75 148 PRO A O 1
ATOM 1202 N N . GLY A 1 149 ? -25.557 -1.917 3.060 1.00 87.00 149 GLY A N 1
ATOM 1203 C CA . GLY A 1 149 ? -25.497 -3.284 2.525 1.00 87.00 149 GLY A CA 1
ATOM 1204 C C . GLY A 1 149 ? -24.112 -3.950 2.581 1.00 87.00 149 GLY A C 1
ATOM 1205 O O . GLY A 1 149 ? -23.997 -5.142 2.278 1.00 87.00 149 GLY A O 1
ATOM 1206 N N . LEU A 1 150 ? -23.046 -3.208 2.917 1.00 87.06 150 LEU A N 1
ATOM 1207 C CA . LEU A 1 150 ? -21.707 -3.780 3.088 1.00 87.06 150 LEU A CA 1
ATOM 1208 C C . LEU A 1 150 ? -21.576 -4.470 4.445 1.00 87.06 150 LEU A C 1
ATOM 1210 O O . LEU A 1 150 ? -21.022 -5.563 4.515 1.00 87.06 150 LEU A O 1
ATOM 1214 N N . LYS A 1 151 ? -22.108 -3.859 5.508 1.00 85.50 151 LYS A N 1
ATOM 1215 C CA . LYS A 1 151 ? -21.977 -4.339 6.892 1.00 85.50 151 LYS A CA 1
ATOM 1216 C C . LYS A 1 151 ? -22.445 -5.787 7.058 1.00 85.50 151 LYS A C 1
ATOM 1218 O O . LYS A 1 151 ? -21.822 -6.546 7.788 1.00 85.50 151 LYS A O 1
ATOM 1223 N N . GLU A 1 152 ? -23.502 -6.168 6.352 1.00 89.62 152 GLU A N 1
ATOM 1224 C CA . GLU A 1 152 ? -24.110 -7.499 6.365 1.00 89.62 152 GLU A CA 1
ATOM 1225 C C . GLU A 1 152 ? -23.227 -8.566 5.698 1.00 89.62 152 GLU A C 1
ATOM 1227 O O . GLU A 1 152 ? -23.423 -9.756 5.926 1.00 89.62 152 GLU A O 1
ATOM 1232 N N . LYS A 1 153 ? -22.258 -8.149 4.874 1.00 87.38 153 LYS A N 1
ATOM 1233 C CA . LYS A 1 153 ? -21.324 -9.026 4.151 1.00 87.38 153 LYS A CA 1
ATOM 1234 C C . LYS A 1 153 ? -19.951 -9.111 4.813 1.00 87.38 153 LYS A C 1
ATOM 1236 O O . LYS A 1 153 ? -19.150 -9.962 4.433 1.00 87.38 153 LYS A O 1
ATOM 1241 N N . LEU A 1 154 ? -19.652 -8.213 5.752 1.00 80.75 154 LEU A N 1
ATOM 1242 C CA . LEU A 1 154 ? -18.352 -8.163 6.408 1.00 80.75 154 LEU A CA 1
ATOM 1243 C C . LEU A 1 154 ? -18.253 -9.236 7.499 1.00 80.75 154 LEU A C 1
ATOM 1245 O O . LEU A 1 154 ? -19.206 -9.440 8.257 1.00 80.75 154 LEU A O 1
ATOM 1249 N N . PRO A 1 155 ? -17.093 -9.896 7.646 1.00 83.12 155 PRO A N 1
ATOM 1250 C CA . PRO A 1 155 ? -16.851 -10.728 8.813 1.00 83.12 155 PRO A CA 1
ATOM 1251 C C . PRO A 1 155 ? -16.842 -9.856 10.084 1.00 83.12 155 PRO A C 1
ATOM 1253 O O . PRO A 1 155 ? -16.414 -8.701 10.022 1.00 83.12 155 PRO A O 1
ATOM 1256 N N . PRO A 1 156 ? -17.194 -10.400 11.266 1.00 81.00 156 PRO A N 1
ATOM 1257 C CA . PRO A 1 156 ? -17.151 -9.652 12.530 1.00 81.00 156 PRO A CA 1
ATOM 1258 C C . PRO A 1 156 ? -15.777 -9.049 12.871 1.00 81.00 156 PRO A C 1
ATOM 1260 O O . PRO A 1 156 ? -15.687 -8.155 13.705 1.00 81.00 156 PRO A O 1
ATOM 1263 N N . THR A 1 157 ? -14.709 -9.556 12.247 1.00 78.06 157 THR A N 1
ATOM 1264 C CA . THR A 1 157 ? -13.321 -9.117 12.435 1.00 78.06 157 THR A CA 1
ATOM 1265 C C . THR A 1 157 ? -12.890 -7.986 11.498 1.00 78.06 157 THR A C 1
ATOM 1267 O O . THR A 1 157 ? -11.727 -7.598 11.542 1.00 78.06 157 THR A O 1
ATOM 1270 N N . ASP A 1 158 ? -13.747 -7.513 10.588 1.00 85.44 158 ASP A N 1
ATOM 1271 C CA . ASP A 1 158 ? -13.380 -6.432 9.666 1.00 85.44 158 ASP A CA 1
ATOM 1272 C C . ASP A 1 158 ? -13.088 -5.130 10.431 1.00 85.44 158 ASP A C 1
ATOM 1274 O O . ASP A 1 158 ? -13.822 -4.755 11.350 1.00 85.44 158 ASP A O 1
ATOM 1278 N N . SER A 1 159 ? -12.024 -4.419 10.046 1.00 84.44 159 SER A N 1
ATOM 1279 C CA . SER A 1 159 ? -11.585 -3.203 10.740 1.00 84.44 159 SER A CA 1
ATOM 1280 C C . SER A 1 159 ? -12.649 -2.108 10.745 1.00 84.44 159 SER A C 1
ATOM 1282 O O . SER A 1 159 ? -12.732 -1.351 11.708 1.00 84.44 159 SER A O 1
ATOM 1284 N N . ARG A 1 160 ? -13.522 -2.058 9.730 1.00 87.81 160 ARG A N 1
ATOM 1285 C CA . ARG A 1 160 ? -14.602 -1.062 9.648 1.00 87.81 160 ARG A CA 1
ATOM 1286 C C . ARG A 1 160 ? -15.615 -1.181 10.776 1.00 87.81 160 ARG A C 1
ATOM 1288 O O . ARG A 1 160 ? -16.321 -0.214 11.068 1.00 87.81 160 ARG A O 1
ATOM 1295 N N . LEU A 1 161 ? -15.697 -2.360 11.393 1.00 87.06 161 LEU A N 1
ATOM 1296 C CA . LEU A 1 161 ? -16.597 -2.665 12.501 1.00 87.06 161 LEU A CA 1
ATOM 1297 C C . LEU A 1 161 ? -15.975 -2.363 13.871 1.00 87.06 161 LEU A C 1
ATOM 1299 O O . LEU A 1 161 ? -16.640 -2.560 14.889 1.00 87.06 161 LEU A O 1
ATOM 1303 N N . ARG A 1 162 ? -14.727 -1.874 13.924 1.00 90.81 162 ARG A N 1
ATOM 1304 C CA . ARG A 1 162 ? -14.067 -1.496 15.175 1.00 90.81 162 ARG A CA 1
ATOM 1305 C C . ARG A 1 162 ? -14.734 -0.264 15.808 1.00 90.81 162 ARG A C 1
ATOM 1307 O O . ARG A 1 162 ? -14.701 0.818 15.215 1.00 90.81 162 ARG A O 1
ATOM 1314 N N . PRO A 1 163 ? -15.327 -0.393 17.010 1.00 93.31 163 PRO A N 1
ATOM 1315 C CA . PRO A 1 163 ? -16.083 0.694 17.628 1.00 93.31 163 PRO A CA 1
ATOM 1316 C C . PRO A 1 163 ? -15.192 1.862 18.066 1.00 93.31 163 PRO A C 1
ATOM 1318 O O . PRO A 1 163 ? -15.579 3.013 17.900 1.00 93.31 163 PRO A O 1
ATOM 1321 N N . ASP A 1 164 ? -13.981 1.588 18.554 1.00 93.69 164 ASP A N 1
ATOM 1322 C CA . ASP A 1 164 ? -13.002 2.605 18.949 1.00 93.69 164 ASP A CA 1
ATOM 1323 C C . ASP A 1 164 ? -12.599 3.505 17.772 1.00 93.69 164 ASP A C 1
ATOM 1325 O O . ASP A 1 164 ? -12.597 4.731 17.892 1.00 93.69 164 ASP A O 1
ATOM 1329 N N . GLN A 1 165 ? -12.336 2.903 16.609 1.00 92.00 165 GLN A N 1
ATOM 1330 C CA . GLN A 1 165 ? -12.032 3.638 15.382 1.00 92.00 165 GLN A CA 1
ATOM 1331 C C . GLN A 1 165 ? -13.238 4.455 14.893 1.00 92.00 165 GLN A C 1
ATOM 1333 O O . GLN A 1 165 ? -13.069 5.597 14.469 1.00 92.00 165 GLN A O 1
ATOM 1338 N N . ARG A 1 166 ? -14.459 3.911 14.991 1.00 92.94 166 ARG A N 1
ATOM 1339 C CA . ARG A 1 166 ? -15.681 4.617 14.572 1.00 92.94 166 ARG A CA 1
ATOM 1340 C C . ARG A 1 166 ? -15.973 5.841 15.441 1.00 92.94 166 ARG A C 1
ATOM 1342 O O . ARG A 1 166 ? -16.270 6.901 14.899 1.00 92.94 166 ARG A O 1
ATOM 1349 N N . TYR A 1 167 ? -15.854 5.713 16.762 1.00 95.56 167 TYR A N 1
ATOM 1350 C CA . TYR A 1 167 ? -16.015 6.848 17.674 1.00 95.56 167 TYR A CA 1
ATOM 1351 C C . TYR A 1 167 ? -14.967 7.932 17.413 1.00 95.56 167 TYR A C 1
ATOM 1353 O O . TYR A 1 167 ? -15.301 9.114 17.393 1.00 95.56 167 TYR A O 1
ATOM 1361 N N . LEU A 1 168 ? -13.718 7.542 17.131 1.00 94.19 168 LEU A N 1
ATOM 1362 C CA . LEU A 1 168 ? -12.663 8.494 16.784 1.00 94.19 168 LEU A CA 1
ATOM 1363 C C . LEU A 1 168 ? -12.992 9.275 15.503 1.00 94.19 168 LEU A C 1
ATOM 1365 O O . LEU A 1 168 ? -12.817 10.491 15.470 1.00 94.19 168 LEU A O 1
ATOM 1369 N N . GLU A 1 169 ? -13.492 8.596 14.468 1.00 91.00 169 GLU A N 1
ATOM 1370 C CA . GLU A 1 169 ? -13.903 9.229 13.208 1.00 91.00 169 GLU A CA 1
ATOM 1371 C C . GLU A 1 169 ? -15.068 10.211 13.386 1.00 91.00 169 GLU A C 1
ATOM 1373 O O . GLU A 1 169 ? -15.085 11.255 12.736 1.00 91.00 169 GLU A O 1
ATOM 1378 N N . ASN A 1 170 ? -15.992 9.920 14.304 1.00 92.44 170 ASN A N 1
ATOM 1379 C CA . ASN A 1 170 ? -17.111 10.802 14.649 1.00 92.44 170 ASN A CA 1
ATOM 1380 C C . ASN A 1 170 ? -16.721 11.951 15.601 1.00 92.44 170 ASN A C 1
ATOM 1382 O O . ASN A 1 170 ? -17.543 12.822 15.880 1.00 92.44 170 ASN A O 1
ATOM 1386 N N . GLY A 1 171 ? -15.482 11.972 16.109 1.00 93.81 171 GLY A N 1
ATOM 1387 C CA . GLY A 1 171 ? -15.009 12.969 17.075 1.00 93.81 171 GLY A CA 1
ATOM 1388 C C . GLY A 1 171 ? -15.425 12.705 18.528 1.00 93.81 171 GLY A C 1
ATOM 1389 O O . GLY A 1 171 ? -15.280 13.585 19.373 1.00 93.81 171 GLY A O 1
ATOM 1390 N N . GLU A 1 172 ? -15.913 11.505 18.837 1.00 96.81 172 GLU A N 1
ATOM 1391 C CA . GLU A 1 172 ? -16.321 11.067 20.177 1.00 96.81 172 GLU A CA 1
ATOM 1392 C C . GLU A 1 172 ? -15.111 10.484 20.939 1.00 96.81 172 GLU A C 1
ATOM 1394 O O . GLU A 1 172 ? -14.989 9.274 21.150 1.00 96.81 172 GLU A O 1
ATOM 1399 N N . PHE A 1 173 ? -14.159 11.344 21.312 1.00 95.31 173 PHE A N 1
ATOM 1400 C CA . PHE A 1 173 ? -12.834 10.931 21.796 1.00 95.31 173 PHE A CA 1
ATOM 1401 C C . PHE A 1 173 ? -12.859 10.118 23.098 1.00 95.31 173 PHE A C 1
ATOM 1403 O O . PHE A 1 173 ? -12.108 9.147 23.232 1.00 95.31 173 PHE A O 1
ATOM 1410 N N . GLU A 1 174 ? -13.724 10.472 24.050 1.00 97.44 174 GLU A N 1
ATOM 1411 C CA . GLU A 1 174 ? -13.854 9.753 25.320 1.00 97.44 174 GLU A CA 1
ATOM 1412 C C . GLU A 1 174 ? -14.344 8.316 25.094 1.00 97.44 174 GLU A C 1
ATOM 1414 O O . GLU A 1 174 ? -13.786 7.366 25.655 1.00 97.44 174 GLU A O 1
ATOM 1419 N N . MET A 1 175 ? -15.341 8.149 24.218 1.00 96.88 175 MET A N 1
ATOM 1420 C CA . MET A 1 175 ? -15.886 6.842 23.844 1.00 96.88 175 MET A CA 1
ATOM 1421 C C . MET A 1 175 ? -14.854 6.006 23.088 1.00 96.88 175 MET A C 1
ATOM 1423 O O . MET A 1 175 ? -14.675 4.826 23.395 1.00 96.88 175 MET A O 1
ATOM 1427 N N . ALA A 1 176 ? -14.116 6.627 22.163 1.00 96.31 176 ALA A N 1
ATOM 1428 C CA . ALA A 1 176 ? -13.035 5.971 21.436 1.00 96.31 176 ALA A CA 1
ATOM 1429 C C . ALA A 1 176 ? -11.972 5.404 22.388 1.00 96.31 176 ALA A C 1
ATOM 1431 O O . ALA A 1 176 ? -11.569 4.247 22.261 1.00 96.31 176 ALA A O 1
ATOM 1432 N N . ASN A 1 177 ? -11.545 6.192 23.379 1.00 96.25 177 ASN A N 1
ATOM 1433 C CA . ASN A 1 177 ? -10.540 5.763 24.347 1.00 96.25 177 ASN A CA 1
ATOM 1434 C C . ASN A 1 177 ? -11.049 4.636 25.265 1.00 96.25 177 ASN A C 1
ATOM 1436 O O . ASN A 1 177 ? -10.311 3.689 25.544 1.00 96.25 177 ASN A O 1
ATOM 1440 N N . SER A 1 178 ? -12.310 4.714 25.703 1.00 97.00 178 SER A N 1
ATOM 1441 C CA . SER A 1 178 ? -12.940 3.668 26.518 1.00 97.00 178 SER A CA 1
ATOM 1442 C C . SER A 1 178 ? -13.021 2.332 25.770 1.00 97.00 178 SER A C 1
ATOM 1444 O O . SER A 1 178 ? -12.567 1.300 26.274 1.00 97.00 178 SER A O 1
ATOM 1446 N N . GLU A 1 179 ? -13.508 2.352 24.526 1.00 96.12 179 GLU A N 1
ATOM 1447 C CA . GLU A 1 179 ? -13.609 1.149 23.696 1.00 96.12 179 GLU A CA 1
ATOM 1448 C C . GLU A 1 179 ? -12.241 0.576 23.325 1.00 96.12 179 GLU A C 1
ATOM 1450 O O . GLU A 1 179 ? -12.069 -0.645 23.345 1.00 96.12 179 GLU A O 1
ATOM 1455 N N . LYS A 1 180 ? -11.247 1.433 23.064 1.00 93.25 180 LYS A N 1
ATOM 1456 C CA . LYS A 1 180 ? -9.864 1.003 22.832 1.00 93.25 180 LYS A CA 1
ATOM 1457 C C . LYS A 1 180 ? -9.338 0.199 24.021 1.00 93.25 180 LYS A C 1
ATOM 1459 O O . LYS A 1 180 ? -8.869 -0.925 23.844 1.00 93.25 180 LYS A O 1
ATOM 1464 N N . LEU A 1 181 ? -9.466 0.739 25.236 1.00 93.12 181 LEU A N 1
ATOM 1465 C CA . LEU A 1 181 ? -9.015 0.060 26.451 1.00 93.12 181 LEU A CA 1
ATOM 1466 C C . LEU A 1 181 ? -9.738 -1.280 26.644 1.00 93.12 181 LEU A C 1
ATOM 1468 O O . LEU A 1 181 ? -9.101 -2.292 26.942 1.00 93.12 181 LEU A O 1
ATOM 1472 N N . ARG A 1 182 ? -11.057 -1.306 26.421 1.00 94.69 182 ARG A N 1
ATOM 1473 C CA . ARG A 1 182 ? -11.879 -2.520 26.517 1.00 94.69 182 ARG A CA 1
ATOM 1474 C C . ARG A 1 182 ? -11.415 -3.611 25.544 1.00 94.69 182 ARG A C 1
ATOM 1476 O O . ARG A 1 182 ? -11.382 -4.787 25.914 1.00 94.69 182 ARG A O 1
ATOM 1483 N N . LEU A 1 183 ? -11.083 -3.246 24.303 1.00 88.00 183 LEU A N 1
ATOM 1484 C CA . LEU A 1 183 ? -10.604 -4.178 23.276 1.00 88.00 183 LEU A CA 1
ATOM 1485 C C . LEU A 1 183 ? -9.207 -4.720 23.602 1.00 88.00 183 LEU A C 1
ATOM 1487 O O . LEU A 1 183 ? -9.017 -5.936 23.580 1.00 88.00 183 LEU A O 1
ATOM 1491 N N . GLU A 1 184 ? -8.262 -3.857 23.983 1.00 87.38 184 GLU A N 1
ATOM 1492 C CA . GLU A 1 184 ? -6.899 -4.267 24.353 1.00 87.38 184 GLU A CA 1
ATOM 1493 C C . GLU A 1 184 ? -6.885 -5.178 25.590 1.00 87.38 184 GLU A C 1
ATOM 1495 O O . GLU A 1 184 ? -6.174 -6.183 25.624 1.00 87.38 184 GLU A O 1
ATOM 1500 N N . GLN A 1 185 ? -7.695 -4.870 26.610 1.00 89.50 185 GLN A N 1
ATOM 1501 C CA . GLN A 1 185 ? -7.830 -5.716 27.800 1.00 89.50 185 GLN A CA 1
ATOM 1502 C C . GLN A 1 185 ? -8.390 -7.097 27.464 1.00 89.50 185 GLN A C 1
ATOM 1504 O O . GLN A 1 185 ? -7.944 -8.088 28.042 1.00 89.50 185 GLN A O 1
ATOM 1509 N N . ARG A 1 186 ? -9.354 -7.171 26.539 1.00 85.88 186 ARG A N 1
ATOM 1510 C CA . ARG A 1 186 ? -9.904 -8.446 26.070 1.00 85.88 186 ARG A CA 1
ATOM 1511 C C . ARG A 1 186 ? -8.845 -9.245 25.313 1.00 85.88 186 ARG A C 1
ATOM 1513 O O . ARG A 1 186 ? -8.708 -10.431 25.579 1.00 85.88 186 ARG A O 1
ATOM 1520 N N . GLN A 1 187 ? -8.071 -8.607 24.434 1.00 75.69 187 GLN A N 1
ATOM 1521 C CA . GLN A 1 187 ? -7.008 -9.271 23.672 1.00 75.69 187 GLN A CA 1
ATOM 1522 C C . GLN A 1 187 ? -5.913 -9.849 24.583 1.00 75.69 187 GLN A C 1
ATOM 1524 O O . GLN A 1 187 ? -5.472 -10.968 24.356 1.00 75.69 187 GLN A O 1
ATOM 1529 N N . ARG A 1 188 ? -5.539 -9.151 25.666 1.00 80.75 188 ARG A N 1
ATOM 1530 C CA . ARG A 1 188 ? -4.548 -9.634 26.654 1.00 80.75 188 ARG A CA 1
ATOM 1531 C C . ARG A 1 188 ? -4.988 -10.871 27.444 1.00 80.75 188 ARG A C 1
ATOM 1533 O O . ARG A 1 188 ? -4.144 -11.536 28.032 1.00 80.75 188 ARG A O 1
ATOM 1540 N N . GLN A 1 189 ? -6.291 -11.142 27.510 1.00 80.44 189 GLN A N 1
ATOM 1541 C CA . GLN A 1 189 ? -6.854 -12.275 28.254 1.00 80.44 189 GLN A CA 1
ATOM 1542 C C . GLN A 1 189 ? -7.022 -13.532 27.393 1.00 80.44 189 GLN A C 1
ATOM 1544 O O . GLN A 1 189 ? -7.287 -14.605 27.933 1.00 80.44 189 GLN A O 1
ATOM 1549 N N . VAL A 1 190 ? -6.887 -13.419 26.068 1.00 68.69 190 VAL A N 1
ATOM 1550 C CA . VAL A 1 190 ? -6.999 -14.555 25.148 1.00 68.69 190 VAL A CA 1
ATOM 1551 C C . VAL A 1 190 ? -5.599 -15.144 24.917 1.00 68.69 190 VAL A C 1
ATOM 1553 O O . VAL A 1 190 ? -4.677 -14.386 24.613 1.00 68.69 190 VAL A O 1
ATOM 1556 N N . PRO A 1 191 ? -5.403 -16.470 25.057 1.00 57.62 191 PRO A N 1
ATOM 1557 C CA . PRO A 1 191 ? -4.133 -17.116 24.726 1.00 57.62 191 PRO A CA 1
ATOM 1558 C C . PRO A 1 191 ? -3.716 -16.841 23.273 1.00 57.62 191 PRO A C 1
ATOM 1560 O O . PRO A 1 191 ? -4.565 -16.757 22.389 1.00 57.62 191 PRO A O 1
ATOM 1563 N N . ILE A 1 192 ? -2.406 -16.769 23.014 1.00 54.12 192 ILE A N 1
ATOM 1564 C CA . ILE A 1 192 ? -1.809 -16.440 21.698 1.00 54.12 192 ILE A CA 1
ATOM 1565 C C . ILE A 1 192 ? -2.130 -17.494 20.610 1.00 54.12 192 ILE A C 1
ATOM 1567 O O . ILE A 1 192 ? -1.860 -17.290 19.432 1.00 54.12 192 ILE A O 1
ATOM 1571 N N . THR A 1 193 ? -2.777 -18.609 20.957 1.00 45.03 193 THR A N 1
ATOM 1572 C CA . THR A 1 193 ? -3.183 -19.652 20.008 1.00 45.03 193 THR A CA 1
ATOM 1573 C C . THR A 1 193 ? -4.424 -19.236 19.206 1.00 45.03 193 THR A C 1
ATOM 1575 O O . THR A 1 193 ? -5.537 -19.688 19.465 1.00 45.03 193 THR A O 1
ATOM 1578 N N . PHE A 1 194 ? -4.239 -18.378 18.203 1.00 49.00 194 PHE A N 1
ATOM 1579 C CA . PHE A 1 194 ? -5.237 -18.135 17.162 1.00 49.00 194 PHE A CA 1
ATOM 1580 C C . PHE A 1 194 ? -4.953 -19.023 15.946 1.00 49.00 194 PHE A C 1
ATOM 1582 O O . PHE A 1 194 ? -3.887 -18.949 15.343 1.00 49.00 194 PHE A O 1
ATOM 1589 N N . SER A 1 195 ? -5.925 -19.842 15.538 1.00 45.41 195 SER A N 1
ATOM 1590 C CA . SER A 1 195 ? -5.880 -20.506 14.233 1.00 45.41 195 SER A CA 1
ATOM 1591 C C . SER A 1 195 ? -6.257 -19.502 13.139 1.00 45.41 195 SER A C 1
ATOM 1593 O O . SER A 1 195 ? -7.386 -19.000 13.127 1.00 45.41 195 SER A O 1
ATOM 1595 N N . ILE A 1 196 ? -5.350 -19.224 12.202 1.00 50.56 196 ILE A N 1
ATOM 1596 C CA . ILE A 1 196 ? -5.638 -18.400 11.019 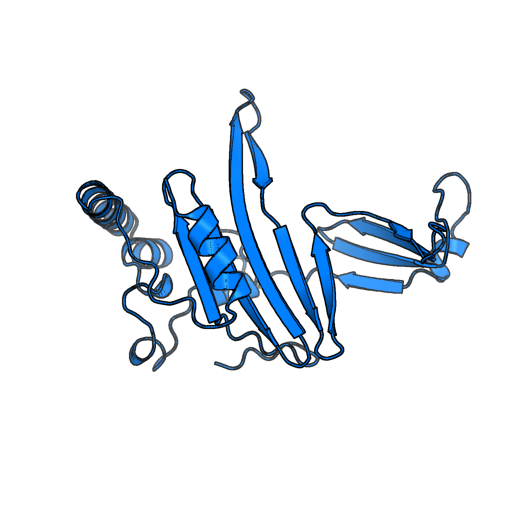1.00 50.56 196 ILE A CA 1
ATOM 1597 C C . ILE A 1 196 ? -6.544 -19.211 10.086 1.00 50.56 196 ILE A C 1
ATOM 1599 O O . ILE A 1 196 ? -6.086 -20.059 9.327 1.00 50.56 196 ILE A O 1
ATOM 1603 N N . SER A 1 197 ? -7.853 -18.979 10.153 1.00 46.06 197 SER A N 1
ATOM 1604 C CA . SER A 1 197 ? -8.846 -19.797 9.443 1.00 46.06 197 SER A CA 1
ATOM 1605 C C . SER A 1 197 ? -9.086 -19.397 7.979 1.00 46.06 197 SER A C 1
ATOM 1607 O O . SER A 1 197 ? -9.806 -20.102 7.281 1.00 46.06 197 SER A O 1
ATOM 1609 N N . CYS A 1 198 ? -8.514 -18.284 7.495 1.00 42.59 198 CYS A N 1
ATOM 1610 C CA . CYS A 1 198 ? -9.006 -17.623 6.273 1.00 42.59 198 CYS A CA 1
ATOM 1611 C C . CYS A 1 198 ? -8.009 -17.464 5.107 1.00 42.59 198 CYS A C 1
ATOM 1613 O O . CYS A 1 198 ? -8.396 -16.897 4.091 1.00 42.59 198 CYS A O 1
ATOM 1615 N N . PHE A 1 199 ? -6.768 -17.963 5.182 1.00 41.72 199 PHE A N 1
ATOM 1616 C CA . PHE A 1 199 ? -5.923 -18.059 3.979 1.00 41.72 199 PHE A CA 1
ATOM 1617 C C . PHE A 1 199 ? -6.234 -19.373 3.250 1.00 41.72 199 PHE A C 1
ATOM 1619 O O . PHE A 1 199 ? -5.745 -20.447 3.607 1.00 41.72 199 PHE A O 1
ATOM 1626 N N . VAL A 1 200 ? -7.117 -19.279 2.259 1.00 39.09 200 VAL A N 1
ATOM 1627 C CA . VAL A 1 200 ? -7.428 -20.331 1.287 1.00 39.09 200 VAL A CA 1
ATOM 1628 C C . VAL A 1 200 ? -7.173 -19.697 -0.080 1.00 39.09 200 VAL A C 1
ATOM 1630 O O . VAL A 1 200 ? -8.013 -18.941 -0.552 1.00 39.09 200 VAL A O 1
ATOM 1633 N N . GLY A 1 201 ? -5.983 -19.895 -0.657 1.00 36.91 201 GLY A N 1
ATOM 1634 C CA . GLY A 1 201 ? -5.612 -19.231 -1.918 1.00 36.91 201 GLY A CA 1
ATOM 1635 C C . GLY A 1 201 ? -4.420 -19.833 -2.668 1.00 36.91 201 GLY A C 1
ATOM 1636 O O . GLY A 1 201 ? -4.478 -19.957 -3.882 1.00 36.91 201 GLY A O 1
ATOM 1637 N N . SER A 1 202 ? -3.387 -20.314 -1.980 1.00 41.25 202 SER A N 1
ATOM 1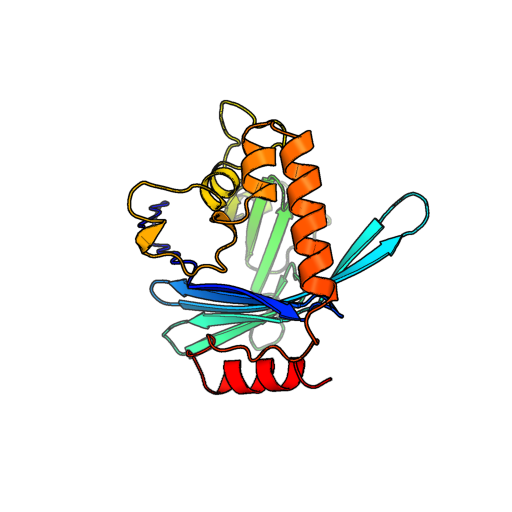638 C CA . SER A 1 202 ? -2.357 -21.176 -2.576 1.00 41.25 202 SER A CA 1
ATOM 1639 C C . SER A 1 202 ? -1.707 -22.014 -1.475 1.00 41.25 202 SER A C 1
ATOM 1641 O O . SER A 1 202 ? -1.589 -21.552 -0.334 1.00 41.25 202 SER A O 1
ATOM 1643 N N . GLU A 1 203 ? -1.340 -23.262 -1.772 1.00 43.75 203 GLU A N 1
ATOM 1644 C CA . GLU A 1 203 ? -0.586 -24.109 -0.832 1.00 43.75 203 GLU A CA 1
ATOM 1645 C C . GLU A 1 203 ? 0.720 -23.415 -0.398 1.00 43.75 203 GLU A C 1
ATOM 1647 O O . GLU A 1 203 ? 1.054 -23.446 0.785 1.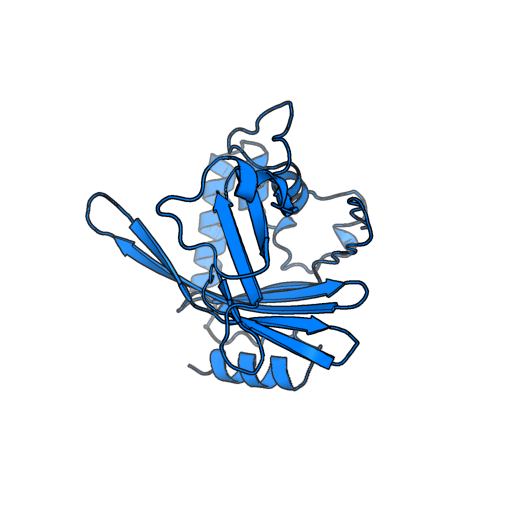00 43.75 203 GLU A O 1
ATOM 1652 N N . ASP A 1 204 ? 1.337 -22.629 -1.287 1.00 43.41 204 ASP A N 1
ATOM 1653 C CA . ASP A 1 204 ? 2.536 -21.826 -1.008 1.00 43.41 204 ASP A CA 1
ATOM 1654 C C . ASP A 1 204 ? 2.318 -20.698 0.018 1.00 43.41 204 ASP A C 1
ATOM 1656 O O . ASP A 1 204 ? 3.147 -20.485 0.909 1.00 43.41 204 ASP A O 1
ATOM 1660 N N . ALA A 1 205 ? 1.192 -19.973 -0.049 1.00 39.94 205 ALA A N 1
ATOM 1661 C CA . ALA A 1 205 ? 0.871 -18.936 0.937 1.00 39.94 205 ALA A CA 1
ATOM 1662 C C . ALA A 1 205 ? 0.545 -19.550 2.307 1.00 39.94 205 ALA A C 1
ATOM 1664 O O . ALA A 1 205 ? 0.873 -18.970 3.345 1.00 39.94 205 ALA A O 1
ATOM 1665 N N . ARG A 1 206 ? -0.065 -20.745 2.322 1.00 41.59 206 ARG A N 1
ATOM 1666 C CA . ARG A 1 206 ? -0.311 -21.511 3.550 1.00 41.59 206 ARG A CA 1
ATOM 1667 C C . ARG A 1 206 ? 0.981 -22.006 4.187 1.00 41.59 206 ARG A C 1
ATOM 1669 O O . ARG A 1 206 ? 1.117 -21.845 5.394 1.00 41.59 206 ARG A O 1
ATOM 1676 N N . GLU A 1 207 ? 1.923 -22.554 3.422 1.00 40.38 207 GLU A N 1
ATOM 1677 C CA . GLU A 1 207 ? 3.194 -23.056 3.964 1.00 40.38 207 GLU A CA 1
ATOM 1678 C C . GLU A 1 207 ? 4.078 -21.932 4.520 1.00 40.38 207 GLU A C 1
ATOM 1680 O O . GLU A 1 207 ? 4.623 -22.061 5.622 1.00 40.38 207 GLU A O 1
ATOM 1685 N N . ARG A 1 208 ? 4.170 -20.786 3.831 1.00 44.06 208 ARG A N 1
ATOM 1686 C CA . ARG A 1 208 ? 4.982 -19.652 4.312 1.00 44.06 208 ARG A CA 1
ATOM 1687 C C . ARG A 1 208 ? 4.357 -18.947 5.523 1.00 44.06 208 ARG A C 1
ATOM 1689 O O . ARG A 1 208 ? 5.072 -18.622 6.475 1.00 44.06 208 ARG A O 1
ATOM 1696 N N . LEU A 1 209 ? 3.032 -18.767 5.550 1.00 38.38 209 LEU A N 1
ATOM 1697 C CA . LEU A 1 209 ? 2.345 -18.196 6.717 1.00 38.38 209 LEU A CA 1
ATOM 1698 C C . LEU A 1 209 ? 2.301 -19.172 7.899 1.00 38.38 209 LEU A C 1
ATOM 1700 O O . LEU A 1 209 ? 2.488 -18.735 9.031 1.00 38.38 209 LEU A O 1
ATOM 1704 N N . ALA A 1 210 ? 2.143 -20.480 7.663 1.00 33.41 210 ALA A N 1
ATOM 1705 C CA . ALA A 1 210 ? 2.272 -21.489 8.714 1.00 33.41 210 ALA A CA 1
ATOM 1706 C C . ALA A 1 210 ? 3.673 -21.451 9.335 1.00 33.41 210 ALA A C 1
ATOM 1708 O O . ALA A 1 210 ? 3.785 -21.420 10.553 1.00 33.41 210 ALA A O 1
ATOM 1709 N N . THR A 1 211 ? 4.730 -21.334 8.526 1.00 31.17 211 THR A N 1
ATOM 1710 C CA . THR A 1 211 ? 6.119 -21.233 9.017 1.00 31.17 211 THR A CA 1
ATOM 1711 C C . THR A 1 211 ? 6.375 -19.948 9.817 1.00 31.17 211 THR A C 1
ATOM 1713 O O . THR A 1 211 ? 7.193 -19.937 10.732 1.00 31.17 211 THR A O 1
ATOM 1716 N N . THR A 1 212 ? 5.650 -18.867 9.521 1.00 33.31 212 THR A N 1
ATOM 1717 C CA . THR A 1 212 ? 5.793 -17.568 10.205 1.00 33.31 212 THR A CA 1
ATOM 1718 C C . THR A 1 212 ? 5.066 -17.520 11.559 1.00 33.31 212 THR A C 1
ATOM 1720 O O . THR A 1 212 ? 5.375 -16.677 12.399 1.00 33.31 212 THR A O 1
ATOM 1723 N N . VAL A 1 213 ? 4.113 -18.429 11.789 1.00 30.64 213 VAL A N 1
ATOM 1724 C CA . VAL A 1 213 ? 3.198 -18.425 12.947 1.00 30.64 213 VAL A CA 1
ATOM 1725 C C . VAL A 1 213 ? 3.521 -19.537 13.965 1.00 30.64 213 VAL A C 1
ATOM 1727 O O . VAL A 1 213 ? 2.871 -19.632 15.002 1.00 30.64 213 VAL A O 1
ATOM 1730 N N . VAL A 1 214 ? 4.566 -20.347 13.743 1.00 26.97 214 VAL A N 1
ATOM 1731 C CA . VAL A 1 214 ? 5.071 -21.283 14.767 1.00 26.97 214 VAL A CA 1
ATOM 1732 C C . VAL A 1 214 ? 6.122 -20.601 15.648 1.00 26.97 214 VAL A C 1
ATOM 1734 O O . VAL A 1 214 ? 7.310 -20.755 15.389 1.00 26.97 214 VAL A O 1
ATOM 1737 N N . PHE A 1 215 ? 5.685 -19.887 16.692 1.00 30.05 215 PHE A N 1
ATOM 1738 C CA . PHE A 1 215 ? 6.412 -19.711 17.963 1.00 30.05 215 PHE A CA 1
ATOM 1739 C C . PHE A 1 215 ? 5.433 -19.492 19.119 1.00 30.05 215 PHE A C 1
ATOM 1741 O O . PHE A 1 215 ? 4.518 -18.651 18.970 1.00 30.05 215 PHE A O 1
#

Foldseek 3Di:
DADDDPDWFRWPFQDFDQLAVVQTKTKGWTDTVFKIKIKMWTWDWDDPPVDIDTQIDMKIWMAGPVGDIDIDRDDDQFDADPVRATQKGWDDDPQAFIWIAGHDDPPDDDDPPRCVRIGTDDGDDDADPDADPVRDRPVRVCQLDDDPPVVVVDDCPDPNNQQLVVCVVVVVNVRNVVSVVVVVVVVVPDPSDDDPPPPDDDPVVVVVSVVVSDD

=== Feature glossary ===
Each block in this record encodes a different view of the same protein. In brief:

Predicted aligned error. PAE(i, j) answers: if I align the predicted and true structures on residue i, how far off (in Å) do I expect residue j to be? A block-diagonal PAE matrix with low values on the blocks and high values off-diagonal is the signature of a multi-domain protein with confidently predicted domains but uncertain inter-domain orientation.

Contact-map, Ramachandran, and PAE plots. Plot images: a contact map (which residues are close in 3D, as an N×N binary image), a Ramachandran scatter (backbone torsion angles, revealing secondary-structure composition at a glance), and — for AlphaFold structures — a PAE heatmap (pairwise prediction confidence).

Backbone torsions (φ/ψ). φ (phi) and ψ (psi) are the two rotatable backbone dihedrals per residue: φ is the C(i-1)–N–Cα–C torsion, ψ is the N–Cα–C–N(i+1) torsion, both in degrees on (−180°, 180°]. α-helical residues cluster near (−60°, −45°); β-strand residues near (−120°, +130°). A Ramachandran plot is simply a scatter of (φ, ψ) for every residue.

Foldseek 3Di. A 3Di character summarizes, for each residue, the relative orientation of the Cα frame of its nearest spatial neighbor. Because it encodes fold topology rather than chemistry, 3Di alignments detect remote structural similarity that sequence alignment misses.

Radius of gyration, Cα contacts, bounding box. Three whole-structure scalars: the radius of gyration (RMS distance of Cα from centroid, in Å), the count of Cα–Cα contacts (pairs closer than 8 Å and separated by more than four residues in sequence — i.e. tertiary, not local, contacts), and the bounding-box dimensions. Together they distinguish compact globular folds from extended fibres or disordered chains.

Sequence. Sequence gives the chain of amino acids in standard one-letter code (A=alanine, C=cysteine, …, Y=tyrosine), read N→C. It is the only feature that is directly encoded by the gene; all structural features are derived from the folded form of this sequence.

mmCIF coordinates. Atomic coordinates in PDBx/mmCIF format — the same representation the Protein Data Bank distributes. Each line of the _atom_site loop places one backbone atom in Cartesian space (units: ångströms, origin: arbitrary).

Secondary structure (3-state, P-SEA). Three-state secondary structure (P-SEA) collapses the eight DSSP classes into helix (a), strand (b), and coil (c). P-SEA assigns these from Cα geometry alone — distances and angles — without requiring backbone oxygens, so it works on any Cα trace.

InterPro / GO / CATH /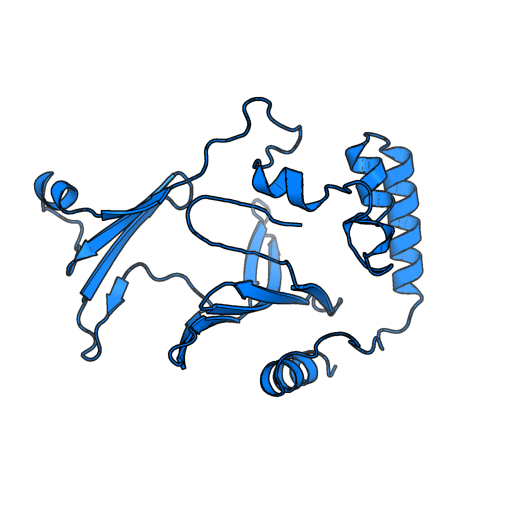 organism. Functional annotations link the protein to curated databases. InterPro entries identify conserved domains and families by matching the sequence against member-database signatures (Pfam, PROSITE, CDD, …). Gene Ontology (GO) terms describe molecular function, biological process, and cellular component in a controlled vocabulary. CATH places the structure in a hierarchical fold classification (Class/Architecture/Topology/Homologous-superfamily). The organism is the source species.

B-factor. B-factor (Debye–Waller factor) reflects atomic displacement in the crystal lattice. It is an experimental observable (units Å²), not a prediction; low values mean the atom is pinned down, high values mean it moves or is heterogeneous across the crystal.

Rendered structure images. Structure images are PyMOL renders from six orthogonal camera directions. Cartoon representation draws helices as coils and strands as arrows; sticks shows the backbone as bonds; surface shows the solvent-excluded envelope. Rainbow coloring maps sequence position to hue (blue→red, N→C); chain coloring assigns a distinct color per polypeptide.

Solvent-accessible surface area. Solvent-accessible surface area (SASA) is the area in Å² traced out by the centre of a 1.4 Å probe sphere (a water molecule) rolled over the protein's van der Waals surface (Shrake–Rupley / Lee–Richards construction). Buried residues have near-zero SASA; fully exposed residues can exceed 200 Å². The total SASA scales roughly with the number of surface residues.

Secondary structure (8-state, DSSP). The SS8 string is DSSP's per-residue secondary-structure call. α-helix (H) means an i→i+4 H-bond ladder; β-strand (E) means the residue participates in a β-sheet; 3₁₀ (G) and π (I) are tighter and wider helices; T/S are turns/bends; '-' is loop.

pLDDT. For AlphaFold models, the B-factor field carries pLDDT — the model's own estimate of local accuracy on a 0–100 scale. Regions with pLDDT<50 should be treated as essentially unmodeled; they often correspond to intrinsically disordered segments.

Nearest PDB structures. Nearest PDB neighbors are the top structural matches found by Foldseek when searching this structure against the entire Protein Data Bank. Each hit reports a TM-score (0 to 1; >0.5 almost always implies the same fold) and an E-value. These are *structural* homologs — they may share no detectable sequence similarity.